Protein AF-X7Z2D9-F1 (afdb_monomer)

pLDDT: mean 75.71, std 24.11, range [23.91, 98.44]

Nearest PDB structures (foldseek):
  2cw9-assembly1_A  TM=5.000E-01  e=1.587E+00  Homo sapiens
  7dru-assembly1_A  TM=3.628E-01  e=1.433E+00  Canis lupus familiaris
  3efm-assembly1_A  TM=2.274E-01  e=2.511E+00  Bordetella pertussis
  8p97-assembly1_A  TM=2.313E-01  e=3.775E+00  Bacteroides thetaiotaomicron VPI-5482

Solvent-accessible surface area (backbone atoms only — not comparable to full-atom values): 11478 Å² total; per-residue (Å²): 138,87,83,85,82,80,85,82,82,84,76,81,82,74,81,82,79,74,62,77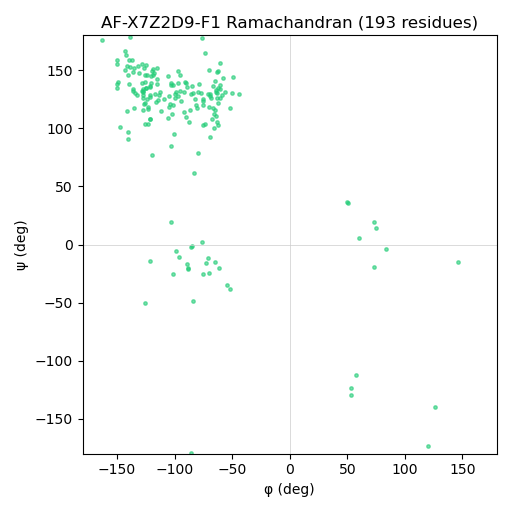,80,80,44,59,52,66,34,43,37,39,37,44,38,66,91,78,43,34,25,41,35,36,42,35,41,32,50,81,90,47,72,50,74,50,78,39,67,34,72,60,66,94,54,86,81,62,49,62,24,81,60,32,37,52,46,78,76,38,88,86,41,29,36,34,42,38,31,52,80,49,97,52,36,27,36,44,34,36,42,38,46,76,48,74,66,48,69,52,75,76,45,73,40,68,59,86,96,41,78,54,28,46,32,43,38,33,38,32,47,26,26,32,31,45,41,37,38,46,74,88,44,77,43,82,41,48,50,93,78,33,59,34,34,39,34,40,38,34,40,41,64,76,83,83,69,80,77,75,76,90,85,74,88,76,81,90,70,88,34,56,43,30,41,43,34,50,60,79,81,82,73,78,82,76,132

Sequence (195 aa):
MARLLRPQLLRPLLPQRARPHRRYLPDHRHRLLPNLGVKDAFVLIRRGDTQTAVHLSDAIDQDRLNQHVGGYRIEVIEPLRRLRVILEETEGIAVDLTWQGLFDVVQEQPHVLRSGNRITLDAQRFAQLGSWSGRIGIDGEEIAVDPATWIGSRDRSWGIRPIGEPEPAAGRPTRRSRACGGCICRWPSTTSASC

Foldseek 3Di:
DDDDDDDDDDDDDDDPPDDPVLQKWKKKKWWDFVVVQKIKIWIWIGGPPDIDIDIFMDGDDPDPVFRDTVQWGKACPDPQAKIWTWHDQDPQKTDTKMKGFPDGKAKDDWDWDDDVPDTAWTKTKIKTKTFMFDWMGGNNDIDGGDRVSGIKMKMKMFFHHDPPDDDPPPDDDDDDDGTGIMMIMGHDDPPPPDD

Mean predicted aligned error: 12.85 Å

Secondary structure (DSSP, 8-state):
---PPPPPP----------GGGSEEEEEEEEEETTTTEEEEEEEEEETTEEEEEEEEEE--S-TT--EETTEEEEEEETTTEEEEEEEEETTEEEEEEEEESS--EEPPPEEEEETTEEEEEEEEEEEEEEEEEEEEETTEEEEE-TTT-EEEEEEEEEE---SSPPPSS--PPPP-PPP-EEEEE---------

Radius of gyration: 23.41 Å; Cα contacts (8 Å, |Δi|>4): 379; chains: 1; bounding box: 97×36×51 Å

Organism: NCBI:txid1299334

Structure (mmCIF, N/CA/C/O backbone):
data_AF-X7Z2D9-F1
#
_entry.id   AF-X7Z2D9-F1
#
loop_
_atom_site.group_PDB
_atom_site.id
_atom_site.type_symbol
_atom_site.label_atom_id
_atom_site.label_alt_id
_atom_site.label_comp_id
_atom_site.label_asym_id
_atom_site.label_entity_id
_atom_site.label_seq_id
_atom_site.pdbx_PDB_ins_code
_atom_site.Cartn_x
_atom_site.Cartn_y
_atom_site.Cartn_z
_atom_site.occupancy
_atom_site.B_iso_or_equiv
_atom_site.auth_seq_id
_atom_site.auth_comp_id
_atom_site.auth_asym_id
_atom_site.auth_atom_id
_atom_site.pdbx_PDB_model_num
ATOM 1 N N . MET A 1 1 ? -75.148 3.891 -9.152 1.00 38.66 1 MET A N 1
ATOM 2 C CA . MET A 1 1 ? -74.213 2.863 -8.638 1.00 38.66 1 MET A CA 1
ATOM 3 C C . MET A 1 1 ? -72.871 3.524 -8.351 1.00 38.66 1 MET A C 1
ATOM 5 O O . MET A 1 1 ? -72.160 3.848 -9.290 1.00 38.66 1 MET A O 1
ATOM 9 N N . ALA A 1 2 ? -72.558 3.787 -7.080 1.00 28.39 2 ALA A N 1
ATOM 10 C CA . ALA A 1 2 ? -71.280 4.362 -6.653 1.00 28.39 2 ALA A CA 1
ATOM 11 C C . ALA A 1 2 ? -70.337 3.234 -6.204 1.00 28.39 2 ALA A C 1
ATOM 13 O O . ALA A 1 2 ? -70.727 2.391 -5.397 1.00 28.39 2 ALA A O 1
ATOM 14 N N . ARG A 1 3 ? -69.117 3.191 -6.749 1.00 32.47 3 ARG A N 1
ATOM 15 C CA . ARG A 1 3 ? -68.097 2.181 -6.432 1.00 32.47 3 ARG A CA 1
ATOM 16 C C . ARG A 1 3 ? -67.030 2.835 -5.549 1.00 32.47 3 ARG A C 1
ATOM 18 O O . ARG A 1 3 ? -66.285 3.687 -6.017 1.00 32.47 3 ARG A O 1
ATOM 25 N N . LEU A 1 4 ? -66.999 2.464 -4.269 1.00 33.34 4 LEU A N 1
ATOM 26 C CA . LEU A 1 4 ? -65.989 2.892 -3.296 1.00 33.34 4 LEU A CA 1
ATOM 27 C C . LEU A 1 4 ? -64.614 2.287 -3.635 1.00 33.34 4 LEU A C 1
ATOM 29 O O . LEU A 1 4 ? -64.478 1.069 -3.757 1.00 33.34 4 LEU A O 1
ATOM 33 N N . LEU A 1 5 ? -63.595 3.141 -3.754 1.00 36.34 5 LEU A N 1
ATOM 34 C CA . LEU A 1 5 ? -62.178 2.767 -3.805 1.00 36.34 5 LEU A CA 1
ATOM 35 C C . LEU A 1 5 ? -61.672 2.483 -2.379 1.00 36.34 5 LEU A C 1
ATOM 37 O O . LEU A 1 5 ? -61.889 3.284 -1.473 1.00 36.34 5 LEU A O 1
ATOM 41 N N . ARG A 1 6 ? -60.991 1.347 -2.175 1.00 34.75 6 ARG A N 1
ATOM 42 C CA . ARG A 1 6 ? -60.289 1.032 -0.916 1.00 34.75 6 ARG A CA 1
ATOM 43 C C . ARG A 1 6 ? -58.941 1.770 -0.861 1.00 34.75 6 ARG A C 1
ATOM 45 O O . ARG A 1 6 ? -58.228 1.746 -1.864 1.00 34.75 6 ARG A O 1
ATOM 52 N N . PRO A 1 7 ? -58.536 2.341 0.287 1.00 37.66 7 PRO A N 1
ATOM 53 C CA . PRO A 1 7 ? -57.201 2.907 0.450 1.00 37.66 7 PRO A CA 1
ATOM 54 C C . PRO A 1 7 ? -56.162 1.793 0.664 1.00 37.66 7 PRO A C 1
ATOM 56 O O . PRO A 1 7 ? -56.352 0.897 1.488 1.00 37.66 7 PRO A O 1
ATOM 59 N N . GLN A 1 8 ? -55.062 1.838 -0.094 1.00 42.34 8 GLN A N 1
ATOM 60 C CA . GLN A 1 8 ? -53.892 0.990 0.137 1.00 42.34 8 GLN A CA 1
ATOM 61 C C . GLN A 1 8 ? -53.108 1.524 1.343 1.00 42.34 8 GLN A C 1
ATOM 63 O O . GLN A 1 8 ? -52.724 2.690 1.381 1.00 42.34 8 GLN A O 1
ATOM 68 N N . LEU A 1 9 ? -52.879 0.661 2.332 1.00 39.56 9 LEU A N 1
ATOM 69 C CA . LEU A 1 9 ? -52.002 0.925 3.469 1.00 39.56 9 LEU A CA 1
ATOM 70 C C . LEU A 1 9 ? -50.554 1.070 2.979 1.00 39.56 9 LEU A C 1
ATOM 72 O O . LEU A 1 9 ? -49.963 0.111 2.482 1.00 39.56 9 LEU A O 1
ATOM 76 N N . LEU A 1 10 ? -49.978 2.261 3.152 1.00 39.16 10 LEU A N 1
ATOM 77 C CA . LEU A 1 10 ? -48.546 2.494 2.987 1.00 39.16 10 LEU A CA 1
ATOM 78 C C . LEU A 1 10 ? -47.798 1.712 4.082 1.00 39.16 10 LEU A C 1
ATOM 80 O O . LEU A 1 10 ? -47.909 2.024 5.268 1.00 39.16 10 LEU A O 1
ATOM 84 N N . ARG A 1 11 ? -47.033 0.685 3.699 1.00 35.25 11 ARG A N 1
ATOM 85 C CA . ARG A 1 11 ? -46.029 0.076 4.584 1.00 35.25 11 ARG A CA 1
ATOM 86 C C . ARG A 1 11 ? -44.892 1.086 4.788 1.00 35.25 11 ARG A C 1
ATOM 88 O O . ARG A 1 11 ? -44.341 1.545 3.787 1.00 35.25 11 ARG A O 1
ATOM 95 N N . PRO A 1 12 ? -44.492 1.414 6.027 1.00 36.66 12 PRO A N 1
ATOM 96 C CA . PRO A 1 12 ? -43.324 2.251 6.237 1.00 36.66 12 PRO A CA 1
ATOM 97 C C . PRO A 1 12 ? -42.061 1.478 5.837 1.00 36.66 12 PRO A C 1
ATOM 99 O O . PRO A 1 12 ? -41.854 0.335 6.251 1.00 36.66 12 PRO A O 1
ATOM 102 N N . LEU A 1 13 ? -41.227 2.108 5.007 1.00 42.84 13 LEU A N 1
ATOM 103 C CA . LEU A 1 13 ? -39.884 1.637 4.685 1.00 42.84 13 LEU A CA 1
ATOM 104 C C . LEU A 1 13 ? -39.047 1.676 5.970 1.00 42.84 13 LEU A C 1
ATOM 106 O O . LEU A 1 13 ? -38.733 2.747 6.483 1.00 42.84 13 LEU A O 1
ATOM 110 N N . LEU A 1 14 ? -38.700 0.507 6.506 1.00 38.53 14 LEU A N 1
ATOM 111 C CA . LEU A 1 14 ? -37.690 0.406 7.557 1.00 38.53 14 LEU A CA 1
ATOM 112 C C . LEU A 1 14 ? -36.351 0.944 7.015 1.00 38.53 14 LEU A C 1
ATOM 114 O O . LEU A 1 14 ? -35.960 0.563 5.907 1.00 38.53 14 LEU A O 1
ATOM 118 N N . PRO A 1 15 ? -35.621 1.788 7.767 1.00 40.41 15 PRO A N 1
ATOM 119 C CA . PRO A 1 15 ? -34.306 2.248 7.346 1.00 40.41 15 PRO A CA 1
ATOM 120 C C . PRO A 1 15 ? -33.357 1.050 7.262 1.00 40.41 15 PRO A C 1
ATOM 122 O O . PRO A 1 15 ? -33.199 0.289 8.221 1.00 40.41 15 PRO A O 1
ATOM 125 N N . GLN A 1 16 ? -32.721 0.874 6.104 1.00 48.16 16 GLN A N 1
ATOM 126 C CA . GLN A 1 16 ? -31.672 -0.121 5.918 1.00 48.16 16 GLN A CA 1
ATOM 127 C C . GLN A 1 16 ? -30.508 0.225 6.856 1.00 48.16 16 GLN A C 1
ATOM 129 O O . GLN A 1 16 ? -29.741 1.149 6.594 1.00 48.16 16 GLN A O 1
ATOM 134 N N . ARG A 1 17 ? -30.364 -0.497 7.973 1.00 38.41 17 ARG A N 1
ATOM 135 C CA . ARG A 1 17 ? -29.147 -0.424 8.791 1.00 38.41 17 ARG A CA 1
ATOM 136 C C . ARG A 1 17 ? -27.978 -0.922 7.939 1.00 38.41 17 ARG A C 1
ATOM 138 O O . ARG A 1 17 ? -27.851 -2.121 7.695 1.00 38.41 17 ARG A O 1
ATOM 145 N N . ALA A 1 18 ? -27.135 -0.004 7.471 1.00 43.03 18 ALA A N 1
ATOM 146 C CA . ALA A 1 18 ? -25.872 -0.348 6.835 1.00 43.03 18 ALA A CA 1
ATOM 147 C C . ALA A 1 18 ? -25.016 -1.149 7.831 1.00 43.03 18 ALA A C 1
ATOM 149 O O . ALA A 1 18 ? -24.849 -0.743 8.981 1.00 43.03 18 ALA A O 1
ATOM 150 N N . ARG A 1 19 ? -24.499 -2.309 7.406 1.00 47.91 19 ARG A N 1
ATOM 151 C CA . ARG A 1 19 ? -23.591 -3.114 8.237 1.00 47.91 19 ARG A CA 1
ATOM 152 C C . ARG A 1 19 ? -22.334 -2.284 8.558 1.00 47.91 19 ARG A C 1
ATOM 154 O O . ARG A 1 19 ? -21.806 -1.658 7.636 1.00 47.91 19 ARG A O 1
ATOM 161 N N . PRO A 1 20 ? -21.822 -2.302 9.802 1.00 46.94 20 PRO A N 1
ATOM 162 C CA . PRO A 1 20 ? -20.754 -1.402 10.256 1.00 46.94 20 PRO A CA 1
ATOM 163 C C . PRO A 1 20 ? -19.489 -1.445 9.379 1.00 46.94 20 PRO A C 1
ATOM 165 O O . PRO A 1 20 ? -18.895 -0.407 9.103 1.00 46.94 20 PRO A O 1
ATOM 168 N N . HIS A 1 21 ? -19.138 -2.611 8.828 1.00 48.62 21 HIS A N 1
ATOM 169 C CA . HIS A 1 21 ? -17.940 -2.794 7.994 1.00 48.62 21 HIS A CA 1
ATOM 170 C C . HIS A 1 21 ? -18.005 -2.142 6.601 1.00 48.62 21 HIS A C 1
ATOM 172 O O . HIS A 1 21 ? -16.987 -2.049 5.930 1.00 48.62 21 HIS A O 1
ATOM 178 N N . ARG A 1 22 ? -19.173 -1.666 6.141 1.00 53.06 22 ARG A N 1
ATOM 179 C CA . ARG A 1 22 ? -19.286 -0.933 4.861 1.00 53.06 22 ARG A CA 1
ATOM 180 C C . ARG A 1 22 ? -18.991 0.564 4.978 1.00 53.06 22 ARG A C 1
ATOM 182 O O . ARG A 1 22 ? -19.077 1.276 3.982 1.00 53.06 22 ARG A O 1
ATOM 189 N N . ARG A 1 23 ? -18.689 1.054 6.182 1.00 55.72 23 ARG A N 1
ATOM 190 C CA . ARG A 1 23 ? -18.575 2.490 6.465 1.00 55.72 23 ARG A CA 1
ATOM 191 C C . ARG A 1 23 ? -17.172 3.055 6.226 1.00 55.72 23 ARG A C 1
ATOM 193 O O . ARG A 1 23 ? -17.064 4.262 6.018 1.00 55.72 23 ARG A O 1
ATOM 200 N N . TYR A 1 24 ? -16.149 2.197 6.199 1.00 56.94 24 TYR A N 1
ATOM 201 C CA . TYR A 1 24 ? -14.744 2.590 6.119 1.00 56.94 24 TYR A CA 1
ATOM 202 C C . TYR A 1 24 ? -14.031 1.864 4.974 1.00 56.94 24 TYR A C 1
ATOM 204 O O . TYR A 1 24 ? -14.077 0.641 4.895 1.00 56.94 24 TYR A O 1
ATOM 212 N N . LEU A 1 25 ? -13.382 2.617 4.082 1.00 60.53 25 LEU A N 1
ATOM 213 C CA . LEU A 1 25 ? -12.571 2.068 2.988 1.00 60.53 25 LEU A CA 1
ATOM 214 C C . LEU A 1 25 ? -11.148 2.630 3.081 1.00 60.53 25 LEU A C 1
ATOM 216 O O . LEU A 1 25 ? -10.955 3.800 2.733 1.00 60.53 25 LEU A O 1
ATOM 220 N N . PRO A 1 26 ? -10.175 1.838 3.561 1.00 63.41 26 PRO A N 1
ATOM 221 C CA . PRO A 1 26 ? -8.778 2.226 3.575 1.00 63.41 26 PRO A CA 1
ATOM 222 C C . PRO A 1 26 ? -8.108 1.918 2.227 1.00 63.41 26 PRO A C 1
ATOM 224 O O . PRO A 1 26 ? -8.270 0.833 1.663 1.00 63.41 26 PRO A O 1
ATOM 227 N N . ASP A 1 27 ? -7.317 2.864 1.734 1.00 62.03 27 ASP A N 1
ATOM 228 C CA . ASP A 1 27 ? -6.353 2.705 0.640 1.00 62.03 27 ASP A CA 1
ATOM 229 C C . ASP A 1 27 ? -4.996 3.183 1.163 1.00 62.03 27 ASP A C 1
ATOM 231 O O . ASP A 1 27 ? -4.919 4.167 1.899 1.00 62.03 27 ASP A O 1
ATOM 235 N N . HIS A 1 28 ? -3.918 2.484 0.819 1.00 80.44 28 HIS A N 1
ATOM 236 C CA . HIS A 1 28 ? -2.577 2.963 1.141 1.00 80.44 28 HIS A CA 1
ATOM 237 C C . HIS A 1 28 ? -1.646 2.814 -0.051 1.00 80.44 28 HIS A C 1
ATOM 239 O O . HIS A 1 28 ? -1.786 1.920 -0.897 1.00 80.44 28 HIS A O 1
ATOM 245 N N . ARG A 1 29 ? -0.655 3.700 -0.093 1.00 64.75 29 ARG A N 1
ATOM 246 C CA . ARG A 1 29 ? 0.376 3.721 -1.117 1.00 64.75 29 ARG A CA 1
ATOM 247 C C . ARG A 1 29 ? 1.725 4.037 -0.496 1.00 64.75 29 ARG A C 1
ATOM 249 O O . ARG A 1 29 ? 1.842 4.960 0.293 1.00 64.75 29 ARG A O 1
ATOM 256 N N . HIS A 1 30 ? 2.752 3.326 -0.937 1.00 61.03 30 HIS A N 1
ATOM 257 C CA . HIS A 1 30 ? 4.145 3.645 -0.637 1.00 61.03 30 HIS A CA 1
ATOM 258 C C . HIS A 1 30 ? 4.924 3.690 -1.945 1.00 61.03 30 HIS A C 1
ATOM 260 O O . HIS A 1 30 ? 4.783 2.783 -2.768 1.00 61.03 30 HIS A O 1
ATOM 266 N N . ARG A 1 31 ? 5.721 4.734 -2.171 1.00 65.06 31 ARG A N 1
ATOM 267 C CA . ARG A 1 31 ? 6.548 4.903 -3.369 1.00 65.06 31 ARG A CA 1
ATOM 268 C C . ARG A 1 31 ? 7.986 5.174 -2.973 1.00 65.06 31 ARG A C 1
ATOM 270 O O . ARG A 1 31 ? 8.265 6.075 -2.198 1.00 65.06 31 ARG A O 1
ATOM 277 N N . LEU A 1 32 ? 8.892 4.449 -3.607 1.00 61.00 32 LEU A N 1
ATOM 278 C CA . LEU A 1 32 ? 10.309 4.767 -3.619 1.00 61.00 32 LEU A CA 1
ATOM 279 C C . LEU A 1 32 ? 10.616 5.474 -4.947 1.00 61.00 32 LEU A C 1
ATOM 281 O O . LEU A 1 32 ? 10.307 4.930 -6.007 1.00 61.00 32 LEU A O 1
ATOM 285 N N . LEU A 1 33 ? 11.220 6.666 -4.923 1.00 70.00 33 LEU A N 1
ATOM 286 C CA . LEU A 1 33 ? 11.599 7.436 -6.119 1.00 70.00 33 LEU A CA 1
ATOM 287 C C . LEU A 1 33 ? 13.121 7.674 -6.151 1.00 70.00 33 LEU A C 1
ATOM 289 O O . LEU A 1 33 ? 13.596 8.777 -5.883 1.00 70.00 33 LEU A O 1
ATOM 293 N N . PRO A 1 34 ? 13.922 6.653 -6.529 1.00 68.19 34 PRO A N 1
ATOM 294 C CA . PRO A 1 34 ? 15.390 6.689 -6.504 1.00 68.19 34 PRO A CA 1
ATOM 295 C C . PRO A 1 34 ? 16.042 7.877 -7.193 1.00 68.19 34 PRO A C 1
ATOM 297 O O . PRO A 1 34 ? 17.067 8.359 -6.729 1.00 68.19 34 PRO A O 1
ATOM 300 N N . ASN A 1 35 ? 15.469 8.303 -8.317 1.00 70.12 35 ASN A N 1
ATOM 301 C CA . ASN A 1 35 ? 16.031 9.368 -9.141 1.00 70.12 35 ASN A CA 1
ATOM 302 C C . ASN A 1 35 ? 15.812 10.750 -8.530 1.00 70.12 35 ASN A C 1
ATOM 304 O O . ASN A 1 35 ? 16.578 11.658 -8.823 1.00 70.12 35 ASN A O 1
ATOM 308 N N . LEU A 1 36 ? 14.776 10.883 -7.701 1.00 75.56 36 LEU A N 1
ATOM 309 C CA . LEU A 1 36 ? 14.447 12.111 -6.988 1.00 75.56 36 LEU A CA 1
ATOM 310 C C . LEU A 1 36 ? 15.010 12.110 -5.562 1.00 75.56 36 LEU A C 1
ATOM 312 O O . LEU A 1 36 ? 14.998 13.143 -4.911 1.00 75.56 36 LEU A O 1
ATOM 316 N N . GLY A 1 37 ? 15.512 10.968 -5.076 1.00 81.38 37 GLY A N 1
ATOM 317 C CA . GLY A 1 37 ? 16.054 10.850 -3.723 1.00 81.38 37 GLY A CA 1
ATOM 318 C C . GLY A 1 37 ? 14.987 10.844 -2.626 1.00 81.38 37 GLY A C 1
ATOM 319 O O . GLY A 1 37 ? 15.328 11.100 -1.479 1.00 81.38 37 GLY A O 1
ATOM 320 N N . VAL A 1 38 ? 13.725 10.547 -2.961 1.00 86.62 38 VAL A N 1
ATOM 321 C CA . VAL A 1 38 ? 12.571 10.670 -2.048 1.00 86.62 38 VAL A CA 1
ATOM 322 C C . VAL A 1 38 ? 11.803 9.348 -1.912 1.00 86.62 38 VAL A C 1
ATOM 324 O O . VAL A 1 38 ? 11.701 8.565 -2.867 1.00 86.62 38 VAL A O 1
ATOM 327 N N . LYS A 1 39 ? 11.266 9.091 -0.718 1.00 89.81 39 LYS A N 1
ATOM 328 C CA . LYS A 1 39 ? 10.256 8.075 -0.406 1.00 89.81 39 LYS A CA 1
ATOM 329 C C . LYS A 1 39 ? 8.968 8.793 -0.012 1.00 89.81 39 LYS A C 1
ATOM 331 O O . LYS A 1 39 ? 8.997 9.650 0.857 1.00 89.81 39 LYS A O 1
ATOM 336 N N . ASP A 1 40 ? 7.844 8.394 -0.592 1.00 91.38 40 ASP A N 1
ATOM 337 C CA . ASP A 1 40 ? 6.531 8.929 -0.231 1.00 91.38 40 ASP A CA 1
ATOM 338 C C . ASP A 1 40 ? 5.630 7.819 0.297 1.00 91.38 40 ASP A C 1
ATOM 340 O O . ASP A 1 40 ? 5.648 6.683 -0.194 1.00 91.38 40 ASP A O 1
ATOM 344 N N . ALA A 1 41 ? 4.783 8.157 1.255 1.00 92.75 41 ALA A N 1
ATOM 345 C CA . ALA A 1 41 ? 3.714 7.304 1.735 1.00 92.75 41 ALA A CA 1
ATOM 346 C C . ALA A 1 41 ? 2.397 8.072 1.806 1.00 92.75 41 ALA A C 1
ATOM 348 O O . ALA A 1 41 ? 2.352 9.296 1.914 1.00 92.75 41 ALA A O 1
ATOM 349 N N . PHE A 1 42 ? 1.307 7.328 1.698 1.00 91.12 42 PHE A N 1
ATOM 350 C CA . PHE A 1 42 ? -0.033 7.871 1.730 1.00 91.12 42 PHE A CA 1
ATOM 351 C C . PHE A 1 42 ? -1.007 6.855 2.314 1.00 91.12 42 PHE A C 1
ATOM 353 O O . PHE A 1 42 ? -0.963 5.676 1.950 1.00 91.12 42 PHE A O 1
ATOM 360 N N . VAL A 1 43 ? -1.908 7.330 3.166 1.00 93.12 43 VAL A N 1
ATOM 361 C CA . VAL A 1 43 ? -3.053 6.578 3.686 1.00 93.12 43 VAL A CA 1
ATOM 362 C C . VAL A 1 43 ? -4.312 7.401 3.443 1.00 93.12 43 VAL A C 1
ATOM 364 O O . VAL A 1 43 ? -4.378 8.569 3.811 1.00 93.12 43 VAL A O 1
ATOM 367 N N . LEU A 1 44 ? -5.318 6.785 2.834 1.00 92.44 44 LEU A N 1
ATOM 368 C CA . LEU A 1 44 ? -6.641 7.359 2.627 1.00 92.44 44 LEU A CA 1
ATOM 369 C C . LEU A 1 44 ? -7.658 6.528 3.378 1.00 92.44 44 LEU A C 1
ATOM 371 O O . LEU A 1 44 ? -7.734 5.318 3.176 1.00 92.44 44 LEU A O 1
ATOM 375 N N . ILE A 1 45 ? -8.500 7.180 4.164 1.00 90.94 45 ILE A N 1
ATOM 376 C CA . ILE A 1 45 ? -9.661 6.542 4.768 1.00 90.94 45 ILE A CA 1
ATOM 377 C C . ILE A 1 45 ? -10.905 7.321 4.372 1.00 90.94 45 ILE A C 1
ATOM 379 O O . ILE A 1 45 ? -11.010 8.524 4.600 1.00 90.94 45 ILE A O 1
ATOM 383 N N . ARG A 1 46 ? -11.877 6.619 3.788 1.00 88.75 46 ARG A N 1
ATOM 384 C CA . ARG A 1 46 ? -13.213 7.165 3.532 1.00 88.75 46 ARG A CA 1
ATOM 385 C C . ARG A 1 46 ? -14.168 6.789 4.660 1.00 88.75 46 ARG A C 1
ATOM 387 O O . ARG A 1 46 ? -14.259 5.610 4.973 1.00 88.75 46 ARG A O 1
ATOM 394 N N . ARG A 1 47 ? -14.929 7.753 5.185 1.00 85.75 47 ARG A N 1
ATOM 395 C CA . ARG A 1 47 ? -16.008 7.597 6.175 1.00 85.75 47 ARG A CA 1
ATOM 396 C C . ARG A 1 47 ? -17.293 8.221 5.644 1.00 85.75 47 ARG A C 1
ATOM 398 O O . ARG A 1 47 ? -17.422 9.442 5.635 1.00 85.75 47 ARG A O 1
ATOM 405 N N . GLY A 1 48 ? -18.243 7.407 5.185 1.00 85.19 48 GLY A N 1
ATOM 406 C CA . GLY A 1 48 ? -19.427 7.940 4.495 1.00 85.19 48 GLY A CA 1
ATOM 407 C C . GLY A 1 48 ? -19.016 8.777 3.277 1.00 85.19 48 GLY A C 1
ATOM 408 O O . GLY A 1 48 ? -18.449 8.231 2.330 1.00 85.19 48 GLY A O 1
ATOM 409 N N . ASP A 1 49 ? -19.242 10.089 3.323 1.00 88.06 49 ASP A N 1
ATOM 410 C CA . ASP A 1 49 ? -18.881 11.025 2.245 1.00 88.06 49 ASP A CA 1
ATOM 411 C C . ASP A 1 49 ? -17.568 11.785 2.488 1.00 88.06 49 ASP A C 1
ATOM 413 O O . ASP A 1 49 ? -17.068 12.457 1.589 1.00 88.06 49 ASP A O 1
ATOM 417 N N . THR A 1 50 ? -16.959 11.628 3.664 1.00 87.81 50 THR A N 1
ATOM 418 C CA . THR A 1 50 ? -15.686 12.271 4.008 1.00 87.81 50 THR A CA 1
ATOM 419 C C . THR A 1 50 ? -14.512 11.371 3.642 1.00 87.81 50 THR A C 1
ATOM 421 O O . THR A 1 50 ? -14.553 10.162 3.870 1.00 87.81 50 THR A O 1
ATOM 424 N N . GLN A 1 51 ? -13.440 11.954 3.109 1.00 91.12 51 GLN A N 1
ATOM 425 C CA . GLN A 1 51 ? -12.162 11.283 2.879 1.00 91.12 51 GLN A CA 1
ATOM 426 C C . GLN A 1 51 ? -11.053 12.018 3.629 1.00 91.12 51 GLN A C 1
ATOM 428 O O . GLN A 1 51 ? -10.896 13.223 3.456 1.00 91.12 51 GLN A O 1
ATOM 433 N N . THR A 1 52 ? -10.287 11.288 4.435 1.00 89.62 52 THR A N 1
ATOM 434 C CA . THR A 1 52 ? -9.107 11.798 5.142 1.00 89.62 52 THR A CA 1
ATOM 435 C C . THR A 1 52 ? -7.864 11.188 4.515 1.00 89.62 52 THR A C 1
ATOM 437 O O . THR A 1 52 ? -7.772 9.967 4.384 1.00 89.62 52 THR A O 1
ATOM 440 N N . ALA A 1 53 ? -6.940 12.048 4.102 1.00 92.06 53 ALA A N 1
ATOM 441 C CA . ALA A 1 53 ? -5.760 11.727 3.317 1.00 92.06 53 ALA A CA 1
ATOM 442 C C . ALA A 1 53 ? -4.506 12.156 4.087 1.00 92.06 53 ALA A C 1
ATOM 444 O O . ALA A 1 53 ? -4.224 13.345 4.176 1.00 92.06 53 ALA A O 1
ATOM 445 N N . VAL A 1 54 ? -3.748 11.193 4.604 1.00 92.31 54 VAL A N 1
ATOM 446 C CA . VAL A 1 54 ? -2.462 11.436 5.266 1.00 92.31 54 VAL A CA 1
ATOM 447 C C . VAL A 1 54 ? -1.354 11.253 4.240 1.00 92.31 54 VAL A C 1
ATOM 449 O O . VAL A 1 54 ? -1.241 10.185 3.636 1.00 92.31 54 VAL A O 1
ATOM 452 N N . HIS A 1 55 ? -0.532 12.281 4.047 1.00 93.12 55 HIS A N 1
ATOM 453 C CA . HIS A 1 55 ? 0.617 12.266 3.144 1.00 93.12 55 HIS A CA 1
ATOM 454 C C . HIS A 1 55 ? 1.910 12.386 3.947 1.00 93.12 55 HIS A C 1
ATOM 456 O O . HIS A 1 55 ? 2.059 13.305 4.744 1.00 93.12 55 HIS A O 1
ATOM 462 N N . LEU A 1 56 ? 2.859 11.484 3.706 1.00 92.69 56 LEU A N 1
ATOM 463 C CA . LEU A 1 56 ? 4.182 11.514 4.320 1.00 92.69 56 LEU A CA 1
ATOM 464 C C . LEU A 1 56 ? 5.248 11.470 3.227 1.00 92.69 56 LEU A C 1
ATOM 466 O O . LEU A 1 56 ? 5.068 10.811 2.201 1.00 92.69 56 LEU A O 1
ATOM 470 N N . SER A 1 57 ? 6.364 12.149 3.459 1.00 92.38 57 SER A N 1
ATOM 471 C CA . SER A 1 57 ? 7.520 12.146 2.567 1.00 92.38 57 SER A CA 1
ATOM 472 C C . SER A 1 57 ? 8.799 12.119 3.396 1.00 92.38 57 SER A C 1
ATOM 474 O O . SER A 1 57 ? 8.832 12.664 4.499 1.00 92.38 57 SER A O 1
ATOM 476 N N . ASP A 1 58 ? 9.826 11.452 2.887 1.00 90.81 58 ASP A N 1
ATOM 477 C CA . ASP A 1 58 ? 11.124 11.304 3.538 1.00 90.81 58 ASP A CA 1
ATOM 478 C C . ASP A 1 58 ? 12.238 11.173 2.489 1.00 90.81 58 ASP A C 1
ATOM 480 O O . ASP A 1 58 ? 12.001 10.805 1.333 1.00 90.81 58 ASP A O 1
ATOM 484 N N . ALA A 1 59 ? 13.474 11.462 2.879 1.00 89.00 59 ALA A N 1
ATOM 485 C CA . ALA A 1 59 ? 14.631 11.239 2.028 1.00 89.00 59 ALA A CA 1
ATOM 486 C C . ALA A 1 59 ? 14.912 9.736 1.865 1.00 89.00 59 ALA A C 1
ATOM 488 O O . ALA A 1 59 ? 14.664 8.912 2.746 1.00 89.00 59 ALA A O 1
ATOM 489 N N . ILE A 1 60 ? 15.478 9.353 0.721 1.00 84.56 60 ILE A N 1
ATOM 490 C CA . ILE A 1 60 ? 16.005 8.001 0.546 1.00 84.56 60 ILE A CA 1
ATOM 491 C C . ILE A 1 60 ? 17.263 7.835 1.399 1.00 84.56 60 ILE A C 1
ATOM 493 O O . ILE A 1 60 ? 18.276 8.493 1.172 1.00 84.56 60 ILE A O 1
ATOM 497 N N . ASP A 1 61 ? 17.203 6.901 2.340 1.00 85.50 61 ASP A N 1
ATOM 498 C CA . ASP A 1 61 ? 18.355 6.389 3.078 1.00 85.50 61 ASP A CA 1
ATOM 499 C C . ASP A 1 61 ? 19.207 5.409 2.233 1.00 85.50 61 ASP A C 1
ATOM 501 O O . ASP A 1 61 ? 18.911 5.087 1.076 1.00 85.50 61 ASP A O 1
ATOM 505 N N . GLN A 1 62 ? 20.310 4.926 2.813 1.00 85.25 62 GLN A N 1
ATOM 506 C CA . GLN A 1 62 ? 21.182 3.943 2.157 1.00 85.25 62 GLN A CA 1
ATOM 507 C C . GLN A 1 62 ? 20.560 2.536 2.093 1.00 85.25 62 GLN A C 1
ATOM 509 O O . GLN A 1 62 ? 21.013 1.706 1.302 1.00 85.25 62 GLN A O 1
ATOM 514 N N . ASP A 1 63 ? 19.510 2.268 2.875 1.00 85.81 63 ASP A N 1
ATOM 515 C CA . ASP A 1 63 ? 18.821 0.982 2.903 1.00 85.81 63 ASP A CA 1
ATOM 516 C C . ASP A 1 63 ? 17.528 1.019 2.078 1.00 85.81 63 ASP A C 1
ATOM 518 O O . ASP A 1 63 ? 16.424 1.332 2.525 1.00 85.81 63 ASP A O 1
ATOM 522 N N . ARG A 1 64 ? 17.644 0.578 0.828 1.00 79.31 64 ARG A N 1
ATOM 523 C CA . ARG A 1 64 ? 16.507 0.526 -0.099 1.00 79.31 64 ARG A CA 1
ATOM 524 C C . ARG A 1 64 ? 15.406 -0.450 0.307 1.00 79.31 64 ARG A C 1
ATOM 526 O O . ARG A 1 64 ? 14.320 -0.376 -0.273 1.00 79.31 64 ARG A O 1
ATOM 533 N N . LEU A 1 65 ? 15.677 -1.364 1.236 1.00 83.69 65 LEU A N 1
ATOM 534 C CA . LEU A 1 65 ? 14.697 -2.308 1.765 1.00 83.69 65 LEU A CA 1
ATOM 535 C C . LEU A 1 65 ? 13.955 -1.741 2.977 1.00 83.69 65 LEU A C 1
ATOM 537 O O . LEU A 1 65 ? 12.850 -2.202 3.255 1.00 83.69 65 LEU A O 1
ATOM 541 N N . ASN A 1 66 ? 14.470 -0.683 3.604 1.00 88.19 66 ASN A N 1
ATOM 542 C CA . ASN A 1 66 ? 13.786 0.045 4.663 1.00 88.19 66 ASN A CA 1
ATOM 543 C C . ASN A 1 66 ? 12.578 0.821 4.099 1.00 88.19 66 ASN A C 1
ATOM 545 O O . ASN A 1 66 ? 12.706 1.944 3.602 1.00 88.19 66 ASN A O 1
ATOM 549 N N . GLN A 1 67 ? 11.390 0.208 4.111 1.00 89.94 67 GLN A N 1
ATOM 550 C CA . GLN A 1 67 ? 10.141 0.825 3.640 1.00 89.94 67 GLN A CA 1
ATOM 551 C C . GLN A 1 67 ? 9.517 1.697 4.743 1.00 89.94 67 GLN A C 1
ATOM 553 O O . GLN A 1 67 ? 8.409 1.422 5.199 1.00 89.94 67 GLN A O 1
ATOM 558 N N . HIS A 1 68 ? 10.244 2.725 5.177 1.00 93.19 68 HIS A N 1
ATOM 559 C CA . HIS A 1 68 ? 9.864 3.642 6.253 1.00 93.19 68 HIS A CA 1
ATOM 560 C C . HIS A 1 68 ? 9.793 5.080 5.724 1.00 93.19 68 HIS A C 1
ATOM 562 O O . HIS A 1 68 ? 10.631 5.467 4.907 1.00 93.19 68 HIS A O 1
ATOM 568 N N . VAL A 1 69 ? 8.780 5.841 6.144 1.00 94.50 69 VAL A N 1
ATOM 569 C CA . VAL A 1 69 ? 8.557 7.254 5.786 1.00 94.50 69 VAL A CA 1
ATOM 570 C C . VAL A 1 69 ? 7.900 7.945 6.978 1.00 94.50 69 VAL A C 1
ATOM 572 O O . VAL A 1 69 ? 6.697 7.787 7.188 1.00 94.50 69 VAL A O 1
ATOM 575 N N . GLY A 1 70 ? 8.660 8.694 7.781 1.00 92.44 70 GLY A N 1
ATOM 576 C CA . GLY A 1 70 ? 8.120 9.278 9.019 1.00 92.44 70 GLY A CA 1
ATOM 577 C C . GLY A 1 70 ? 7.463 8.216 9.915 1.00 92.44 70 GLY A C 1
ATOM 578 O O . GLY A 1 70 ? 8.053 7.173 10.142 1.00 92.44 70 GLY A O 1
ATOM 579 N N . GLY A 1 71 ? 6.229 8.433 10.381 1.00 94.00 71 GLY A N 1
ATOM 580 C CA . GLY A 1 71 ? 5.477 7.448 11.182 1.00 94.00 71 GLY A CA 1
ATOM 581 C C . GLY A 1 71 ? 4.877 6.271 10.392 1.00 94.00 71 GLY A C 1
ATOM 582 O O . GLY A 1 71 ? 4.169 5.445 10.967 1.00 94.00 71 GLY A O 1
ATOM 583 N N . TYR A 1 72 ? 5.102 6.189 9.076 1.00 96.56 72 TYR A N 1
ATOM 584 C CA . TYR A 1 72 ? 4.570 5.136 8.211 1.00 96.56 72 TYR A CA 1
ATOM 585 C C . TYR A 1 72 ? 5.623 4.076 7.884 1.00 96.56 72 TYR A C 1
ATOM 587 O O . TYR A 1 72 ? 6.744 4.407 7.491 1.00 96.56 72 TYR A O 1
ATOM 595 N N . ARG A 1 73 ? 5.245 2.792 7.914 1.00 95.44 73 ARG A N 1
ATOM 596 C CA . ARG A 1 73 ? 6.114 1.702 7.449 1.00 95.44 73 ARG A CA 1
ATOM 597 C C . ARG A 1 73 ? 5.389 0.487 6.888 1.00 95.44 73 ARG A C 1
ATOM 599 O O . ARG A 1 73 ? 4.254 0.188 7.255 1.00 95.44 73 ARG A O 1
ATOM 606 N N . ILE A 1 74 ? 6.096 -0.242 6.023 1.00 95.56 74 ILE A N 1
ATOM 607 C CA . ILE A 1 74 ? 5.705 -1.571 5.540 1.00 95.56 74 ILE A CA 1
ATOM 608 C C . ILE A 1 74 ? 6.732 -2.602 6.006 1.00 95.56 74 ILE A C 1
ATOM 610 O O . ILE A 1 74 ? 7.904 -2.535 5.643 1.00 95.56 74 ILE A O 1
ATOM 614 N N . GLU A 1 75 ? 6.271 -3.611 6.732 1.00 95.69 75 GLU A N 1
ATOM 615 C CA . GLU A 1 75 ? 7.070 -4.753 7.170 1.00 95.69 75 GLU A CA 1
ATOM 616 C C . GLU A 1 75 ? 6.716 -5.972 6.304 1.00 95.69 75 GLU A C 1
ATOM 618 O O . GLU A 1 75 ? 5.560 -6.396 6.237 1.00 95.69 75 GLU A O 1
ATOM 623 N N . VAL A 1 76 ? 7.700 -6.550 5.612 1.00 95.12 76 VAL A N 1
ATOM 624 C CA . VAL A 1 76 ? 7.506 -7.791 4.845 1.00 95.12 76 VAL A CA 1
ATOM 625 C C . VAL A 1 76 ? 7.738 -8.976 5.779 1.00 95.12 76 VAL A C 1
ATOM 627 O O . VAL A 1 76 ? 8.877 -9.278 6.114 1.00 95.12 76 VAL A O 1
ATOM 630 N N . ILE A 1 77 ? 6.657 -9.643 6.192 1.00 97.31 77 ILE A N 1
ATOM 631 C CA . ILE A 1 77 ? 6.711 -10.788 7.116 1.00 97.31 77 ILE A CA 1
ATOM 632 C C . ILE A 1 77 ? 7.012 -12.079 6.349 1.00 97.31 77 ILE A C 1
ATOM 634 O O . ILE A 1 77 ? 7.892 -12.845 6.725 1.00 97.31 77 ILE A O 1
ATOM 638 N N . GLU A 1 78 ? 6.288 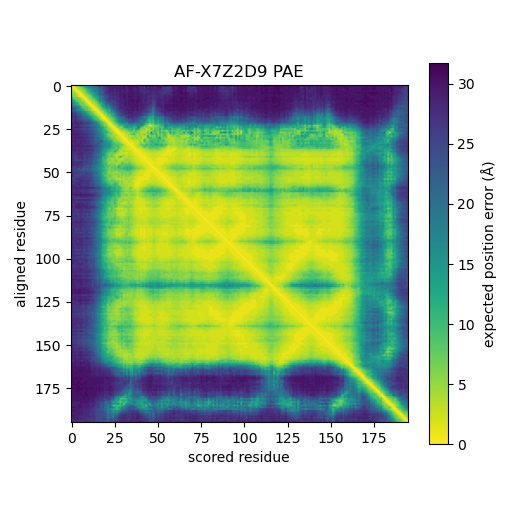-12.313 5.253 1.00 97.12 78 GLU A N 1
ATOM 639 C CA . GLU A 1 78 ? 6.507 -13.435 4.342 1.00 97.12 78 GLU A CA 1
ATOM 640 C C . GLU A 1 78 ? 6.449 -12.906 2.902 1.00 97.12 78 GLU A C 1
ATOM 642 O O . GLU A 1 78 ? 5.401 -12.389 2.483 1.00 97.12 78 GLU A O 1
ATOM 647 N N . PRO A 1 79 ? 7.546 -12.997 2.126 1.00 94.69 79 PRO A N 1
ATOM 648 C CA . PRO A 1 79 ? 7.600 -12.458 0.774 1.00 94.69 79 PRO A CA 1
ATOM 649 C C . PRO A 1 79 ? 6.413 -12.906 -0.077 1.00 94.69 79 PRO A C 1
ATOM 651 O O . PRO A 1 79 ? 6.072 -14.083 -0.133 1.00 94.69 79 PRO A O 1
ATOM 654 N N . LEU A 1 80 ? 5.769 -11.938 -0.736 1.00 94.19 80 LEU A N 1
ATOM 655 C CA . LEU A 1 80 ? 4.604 -12.149 -1.606 1.00 94.19 80 LEU A CA 1
ATOM 656 C C . LEU A 1 80 ? 3.367 -12.772 -0.931 1.00 94.19 80 LEU A C 1
ATOM 658 O O . LEU A 1 80 ? 2.374 -12.989 -1.617 1.00 94.19 80 LEU A O 1
ATOM 662 N N . ARG A 1 81 ? 3.363 -12.978 0.390 1.00 96.31 81 ARG A N 1
ATOM 663 C CA . ARG A 1 81 ? 2.252 -13.618 1.113 1.00 96.31 81 ARG A CA 1
ATOM 664 C C . ARG A 1 81 ? 1.726 -12.789 2.270 1.00 96.31 81 ARG A C 1
ATOM 666 O O . ARG A 1 81 ? 0.525 -12.536 2.314 1.00 96.31 81 ARG A O 1
ATOM 673 N N . ARG A 1 82 ? 2.599 -12.314 3.160 1.00 97.81 82 ARG A N 1
ATOM 674 C CA . ARG A 1 82 ? 2.205 -11.571 4.361 1.00 97.81 82 ARG A CA 1
ATOM 675 C C . ARG A 1 82 ? 3.032 -10.307 4.536 1.00 97.81 82 ARG A C 1
ATOM 677 O O . ARG A 1 82 ? 4.260 -10.348 4.517 1.00 97.81 82 ARG A O 1
ATOM 684 N N . LEU A 1 83 ? 2.354 -9.184 4.733 1.00 96.50 83 LEU A N 1
ATOM 685 C CA . LEU A 1 83 ? 2.990 -7.915 5.084 1.00 96.50 83 LEU A CA 1
ATOM 686 C C . LEU A 1 83 ? 2.168 -7.182 6.129 1.00 96.50 83 LEU A C 1
ATOM 688 O O . LEU A 1 83 ? 0.974 -7.438 6.261 1.00 96.50 83 LEU A O 1
ATOM 692 N N . ARG A 1 84 ? 2.802 -6.265 6.844 1.00 97.56 84 ARG A N 1
ATOM 693 C CA . ARG A 1 84 ? 2.155 -5.393 7.814 1.00 97.56 84 ARG A CA 1
ATOM 694 C C . ARG A 1 84 ? 2.379 -3.942 7.418 1.00 97.56 84 ARG A C 1
ATOM 696 O O . ARG A 1 84 ? 3.467 -3.577 6.989 1.00 97.56 84 ARG A O 1
ATOM 703 N N . VAL A 1 85 ? 1.328 -3.145 7.512 1.00 97.06 85 VAL A N 1
ATOM 704 C CA . VAL A 1 85 ? 1.304 -1.713 7.231 1.00 97.06 85 VAL A CA 1
ATOM 705 C C . VAL A 1 85 ? 1.010 -1.011 8.539 1.00 97.06 85 VAL A C 1
ATOM 707 O O . VAL A 1 85 ? 0.006 -1.314 9.185 1.00 97.06 85 VAL A O 1
ATOM 710 N N . ILE A 1 86 ? 1.885 -0.089 8.913 1.00 97.94 86 ILE A N 1
ATOM 711 C CA . ILE A 1 86 ? 1.765 0.667 10.152 1.00 97.94 86 ILE A CA 1
ATOM 712 C C . ILE A 1 86 ? 1.795 2.152 9.812 1.00 97.94 86 ILE A C 1
ATOM 714 O O . ILE A 1 86 ? 2.626 2.590 9.018 1.00 97.94 86 ILE A O 1
ATOM 718 N N . LEU A 1 87 ? 0.883 2.903 10.415 1.00 97.56 87 LEU A N 1
ATOM 719 C CA . LEU A 1 87 ? 0.905 4.354 10.504 1.00 97.56 87 LEU A CA 1
ATOM 720 C C . LEU A 1 87 ? 0.740 4.704 11.980 1.00 97.56 87 LEU A C 1
ATOM 722 O O . LEU A 1 87 ? -0.291 4.390 12.578 1.00 97.56 87 LEU A O 1
ATOM 726 N N . GLU A 1 88 ? 1.766 5.313 12.559 1.00 97.00 88 GLU A N 1
ATOM 727 C CA . GLU A 1 88 ? 1.684 5.916 13.887 1.00 97.00 88 GLU A CA 1
ATOM 728 C C . GLU A 1 88 ? 0.662 7.054 13.892 1.00 97.00 88 GLU A C 1
ATOM 730 O O . GLU A 1 88 ? 0.456 7.703 12.867 1.00 97.00 88 GLU A O 1
ATOM 735 N N . GLU A 1 89 ? 0.019 7.270 15.043 1.00 95.38 89 GLU A N 1
ATOM 736 C CA . GLU A 1 89 ? -1.061 8.247 15.191 1.00 95.38 89 GLU A CA 1
ATOM 737 C C . GLU A 1 89 ? -0.630 9.624 14.672 1.00 95.38 89 GLU A C 1
ATOM 739 O O . GLU A 1 89 ? 0.293 10.257 15.191 1.00 95.38 89 GLU A O 1
ATOM 744 N N . THR A 1 90 ? -1.317 10.091 13.637 1.00 93.62 90 THR A N 1
ATOM 745 C CA . THR A 1 90 ? -1.089 11.398 13.034 1.00 93.62 90 THR A CA 1
ATOM 746 C C . THR A 1 90 ? -2.394 11.924 12.460 1.00 93.62 90 THR A C 1
ATOM 748 O O . THR A 1 90 ? -3.150 11.179 11.843 1.00 93.62 90 THR A O 1
ATOM 751 N N . GLU A 1 91 ? -2.696 13.198 12.710 1.00 89.00 91 GLU A N 1
ATOM 752 C CA . GLU A 1 91 ? -3.950 13.832 12.272 1.00 89.00 91 GLU A CA 1
ATOM 753 C C . GLU A 1 91 ? -5.219 13.037 12.651 1.00 89.00 91 GLU A C 1
ATOM 755 O O . GLU A 1 91 ? -6.190 12.992 11.898 1.00 89.00 91 GLU A O 1
ATOM 760 N N . GLY A 1 92 ? -5.204 12.388 13.823 1.00 91.44 92 GLY A N 1
ATOM 761 C CA . GLY A 1 92 ? -6.314 11.561 14.300 1.00 91.44 92 GLY A CA 1
ATOM 762 C C . GLY A 1 92 ? -6.436 10.211 13.590 1.00 91.44 92 GLY A C 1
ATOM 763 O O . GLY A 1 92 ? -7.491 9.594 13.672 1.00 91.44 92 GLY A O 1
ATOM 764 N N . ILE A 1 93 ? -5.418 9.771 12.844 1.00 94.38 93 ILE A N 1
ATOM 765 C CA . ILE A 1 93 ? -5.401 8.502 12.116 1.00 94.38 93 ILE A CA 1
ATOM 766 C C . ILE A 1 93 ? -4.227 7.642 12.580 1.00 94.38 93 ILE A C 1
ATOM 768 O O . ILE A 1 93 ? -3.072 8.056 12.497 1.00 94.38 93 ILE A O 1
ATOM 772 N N . ALA A 1 94 ? -4.514 6.393 12.942 1.00 96.69 94 ALA A N 1
ATOM 773 C CA . ALA A 1 94 ? -3.522 5.340 13.138 1.00 96.69 94 ALA A CA 1
ATOM 774 C C . ALA A 1 94 ? -3.928 4.066 12.394 1.00 96.69 94 ALA A C 1
ATOM 776 O O . ALA A 1 94 ? -5.108 3.738 12.258 1.00 96.69 94 ALA A O 1
ATOM 777 N N . VAL A 1 95 ? -2.943 3.310 11.917 1.00 96.62 95 VAL A N 1
ATOM 778 C CA . VAL A 1 95 ? -3.170 2.061 11.182 1.00 96.62 95 VAL A CA 1
ATOM 779 C C . VAL A 1 95 ? -2.197 1.008 11.678 1.00 96.62 95 VAL A C 1
ATOM 781 O O . VAL A 1 95 ? -0.999 1.253 11.759 1.00 96.62 95 VAL A O 1
ATOM 784 N N . ASP A 1 96 ? -2.702 -0.185 11.964 1.00 97.88 96 ASP A N 1
ATOM 785 C CA . ASP A 1 96 ? -1.891 -1.375 12.197 1.00 97.88 96 ASP A CA 1
ATOM 786 C C . ASP A 1 96 ? -2.599 -2.560 11.543 1.00 97.88 96 ASP A C 1
ATOM 788 O O . ASP A 1 96 ? -3.503 -3.172 12.120 1.00 97.88 96 ASP A O 1
ATOM 792 N N . LEU A 1 97 ? -2.247 -2.812 10.282 1.00 97.81 97 LEU A N 1
ATOM 793 C CA . LEU A 1 97 ? -2.947 -3.756 9.421 1.00 97.81 97 LEU A CA 1
ATOM 794 C C . LEU A 1 97 ? -2.003 -4.801 8.857 1.00 97.81 97 LEU A C 1
ATOM 796 O O . LEU A 1 97 ? -0.950 -4.487 8.312 1.00 97.81 97 LEU A O 1
ATOM 800 N N . THR A 1 98 ? -2.427 -6.055 8.902 1.00 98.44 98 THR A N 1
ATOM 801 C CA . THR A 1 98 ? -1.744 -7.178 8.269 1.00 98.44 98 THR A CA 1
ATOM 802 C C . THR A 1 98 ? -2.497 -7.600 7.016 1.00 98.44 98 THR A C 1
ATOM 804 O O . THR A 1 98 ? -3.696 -7.865 7.049 1.00 98.44 98 THR A O 1
ATOM 807 N N . TRP A 1 99 ? -1.778 -7.683 5.904 1.00 98.19 99 TRP A N 1
ATOM 808 C CA . TRP A 1 99 ? -2.234 -8.284 4.659 1.00 98.19 99 TRP A CA 1
ATOM 809 C C . TRP A 1 99 ? -1.897 -9.768 4.635 1.00 98.19 99 TRP A C 1
ATOM 811 O O . TRP A 1 99 ? -0.753 -10.146 4.900 1.00 98.19 99 TRP A O 1
ATOM 821 N N . GLN A 1 100 ? -2.852 -10.583 4.201 1.00 98.25 100 GLN A N 1
ATOM 822 C CA . GLN A 1 100 ? -2.658 -11.986 3.859 1.00 98.25 100 GLN A CA 1
ATOM 823 C C . GLN A 1 100 ? -3.111 -12.213 2.413 1.00 98.25 100 GLN A C 1
ATOM 825 O O . GLN A 1 100 ? -4.281 -12.026 2.083 1.00 98.25 100 GLN A O 1
ATOM 830 N N . GLY A 1 101 ? -2.189 -12.625 1.543 1.00 97.56 101 GLY A N 1
ATOM 831 C CA . GLY A 1 101 ? -2.515 -13.040 0.181 1.00 97.56 101 GLY A CA 1
ATOM 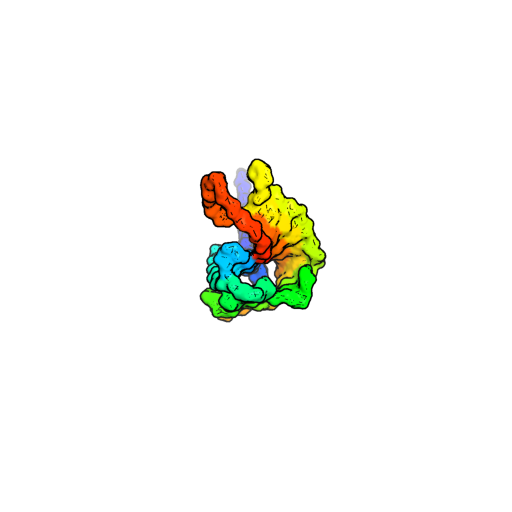832 C C . GLY A 1 101 ? -3.412 -14.276 0.200 1.00 97.56 101 GLY A C 1
ATOM 833 O O . GLY A 1 101 ? -3.107 -15.244 0.898 1.00 97.56 101 GLY A O 1
ATOM 834 N N . LEU A 1 102 ? -4.510 -14.227 -0.557 1.00 96.88 102 LEU A N 1
ATOM 835 C CA . LEU A 1 102 ? -5.439 -15.351 -0.741 1.00 96.88 102 LEU A CA 1
ATOM 836 C C . LEU A 1 102 ? -5.023 -16.253 -1.906 1.00 96.88 102 LEU A C 1
ATOM 838 O O . LEU A 1 102 ? -5.419 -17.411 -1.969 1.00 96.88 102 LEU A O 1
ATOM 842 N N . PHE A 1 103 ? -4.212 -15.712 -2.813 1.00 95.44 103 PHE A N 1
ATOM 843 C CA . PHE A 1 103 ? -3.671 -16.396 -3.979 1.00 95.44 103 PHE A CA 1
ATOM 844 C C . PHE A 1 103 ? -2.239 -15.927 -4.227 1.00 95.44 103 PHE A C 1
ATOM 846 O O . PHE A 1 103 ? -1.805 -14.895 -3.697 1.00 95.44 103 PHE A O 1
ATOM 853 N N . ASP A 1 104 ? -1.527 -16.658 -5.078 1.00 96.50 104 ASP A N 1
ATOM 854 C CA . ASP A 1 104 ? -0.245 -16.203 -5.599 1.00 96.50 104 ASP A CA 1
ATOM 855 C C . ASP A 1 104 ? -0.402 -14.897 -6.386 1.00 96.50 104 ASP A C 1
ATOM 857 O O . ASP A 1 104 ? -1.479 -14.539 -6.875 1.00 96.50 104 ASP A O 1
ATOM 861 N N . VAL A 1 105 ? 0.694 -14.145 -6.476 1.00 96.06 105 VAL A N 1
ATOM 862 C CA . VAL A 1 105 ? 0.705 -12.897 -7.236 1.00 96.06 105 VAL A CA 1
ATOM 863 C C . VAL A 1 105 ? 0.538 -13.187 -8.726 1.00 96.06 105 VAL A C 1
ATOM 865 O O . VAL A 1 105 ? 1.198 -14.060 -9.286 1.00 96.06 105 VAL A O 1
ATOM 868 N N . VAL A 1 106 ? -0.306 -12.403 -9.388 1.00 96.44 106 VAL A N 1
ATOM 869 C CA . VAL A 1 106 ? -0.405 -12.395 -10.845 1.00 96.44 106 VAL A CA 1
ATOM 870 C C . VAL A 1 106 ? 0.575 -11.356 -11.361 1.00 96.44 106 VAL A C 1
ATOM 872 O O . VAL A 1 106 ? 0.391 -10.153 -11.159 1.00 96.44 106 VAL A O 1
ATOM 875 N N . GLN A 1 107 ? 1.641 -11.820 -12.004 1.00 95.19 107 GLN A N 1
ATOM 876 C CA . GLN A 1 107 ? 2.572 -10.944 -12.698 1.00 95.19 107 GLN A CA 1
ATOM 877 C C . GLN A 1 107 ? 1.941 -10.469 -14.011 1.00 95.19 107 GLN A C 1
ATOM 879 O O . GLN A 1 107 ? 1.543 -11.276 -14.848 1.00 95.19 107 GLN A O 1
ATOM 884 N N . GLU A 1 108 ? 1.846 -9.153 -14.188 1.00 92.75 108 GL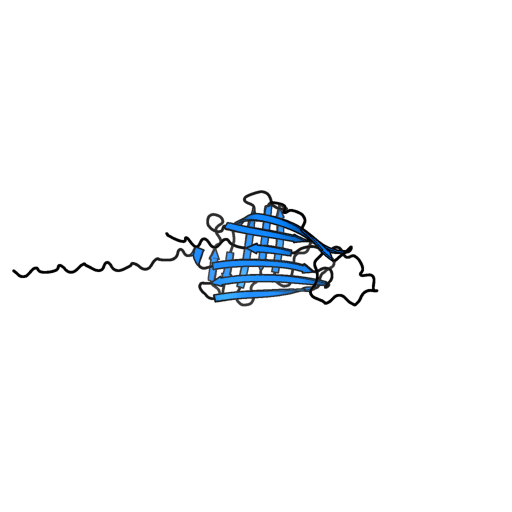U A N 1
ATOM 885 C CA . GLU A 1 108 ? 1.351 -8.562 -15.433 1.00 92.75 108 GLU A CA 1
ATOM 886 C C . GLU A 1 108 ? 2.397 -8.688 -16.549 1.00 92.75 108 GLU A C 1
ATOM 888 O O . GLU A 1 108 ? 3.576 -8.954 -16.300 1.00 92.75 108 GLU A O 1
ATOM 893 N N . GLN A 1 109 ? 1.988 -8.483 -17.800 1.00 93.56 109 GLN A N 1
ATOM 894 C CA . GLN A 1 109 ? 2.956 -8.389 -18.891 1.00 93.56 109 GLN A CA 1
ATOM 895 C C . GLN A 1 109 ? 3.875 -7.171 -18.683 1.00 93.56 109 GLN A C 1
ATOM 897 O O . GLN A 1 109 ? 3.436 -6.164 -18.123 1.00 93.56 109 GLN A O 1
ATOM 902 N N . PRO A 1 110 ? 5.143 -7.224 -19.127 1.00 92.94 110 PRO A N 1
ATOM 903 C CA . PRO A 1 110 ? 6.013 -6.057 -19.102 1.00 92.94 110 PRO A CA 1
ATOM 904 C C . PRO A 1 110 ? 5.387 -4.887 -19.864 1.00 92.94 110 PRO A C 1
ATOM 906 O O . PRO A 1 110 ? 4.944 -5.026 -21.005 1.00 92.94 110 PRO A O 1
ATOM 909 N N . HIS A 1 111 ? 5.373 -3.715 -19.242 1.00 89.38 111 HIS A N 1
ATOM 910 C CA . HIS A 1 111 ? 4.920 -2.484 -19.869 1.00 89.38 111 HIS A CA 1
ATOM 911 C C . HIS A 1 111 ? 6.134 -1.797 -20.492 1.00 89.38 111 HIS A C 1
ATOM 913 O O . HIS A 1 111 ? 7.026 -1.352 -19.773 1.00 89.38 111 HIS A O 1
ATOM 919 N N . VAL A 1 112 ? 6.171 -1.702 -21.823 1.00 91.06 112 VAL A N 1
ATOM 920 C CA . VAL A 1 112 ? 7.249 -1.027 -22.558 1.00 91.06 112 VAL A CA 1
ATOM 921 C C . VAL A 1 112 ? 6.651 0.031 -23.476 1.00 91.06 112 VAL A C 1
ATOM 923 O O . VAL A 1 112 ? 5.853 -0.287 -24.353 1.00 91.06 112 VAL A O 1
ATOM 926 N N . LEU A 1 113 ? 7.066 1.287 -23.304 1.00 86.88 113 LEU A N 1
ATOM 927 C CA . LEU A 1 113 ? 6.724 2.390 -24.203 1.00 86.88 113 LEU A CA 1
ATOM 928 C C . LEU A 1 113 ? 7.985 2.919 -24.878 1.00 86.88 113 LEU A C 1
ATOM 930 O O . LEU A 1 113 ? 9.030 3.076 -24.239 1.00 86.88 113 LEU A O 1
ATOM 934 N N . ARG A 1 114 ? 7.876 3.212 -26.174 1.00 86.00 114 ARG A N 1
ATOM 935 C CA . ARG A 1 114 ? 8.960 3.769 -26.982 1.00 86.00 114 ARG A CA 1
ATOM 936 C C . ARG A 1 114 ? 8.567 5.118 -27.568 1.00 86.00 114 ARG A C 1
ATOM 938 O O . ARG A 1 114 ? 7.421 5.318 -27.953 1.00 86.00 114 ARG A O 1
ATOM 945 N N . SER A 1 115 ? 9.549 6.005 -27.671 1.00 82.69 115 SER A N 1
ATOM 946 C CA . SER A 1 115 ? 9.501 7.214 -28.491 1.00 82.69 115 SER A CA 1
ATOM 947 C C . SER A 1 115 ? 10.662 7.141 -29.480 1.00 82.69 115 SER A C 1
ATOM 949 O O . SER A 1 115 ? 11.831 7.175 -29.081 1.00 82.69 115 SER A O 1
ATOM 951 N N . GLY A 1 116 ? 10.348 6.908 -30.758 1.00 86.44 116 GLY A N 1
ATOM 952 C CA . GLY A 1 116 ? 11.341 6.523 -31.764 1.00 86.44 116 GLY A CA 1
ATOM 953 C C . GLY A 1 116 ? 12.162 5.308 -31.309 1.00 86.44 116 GLY A C 1
ATOM 954 O O . GLY A 1 116 ? 11.620 4.265 -30.939 1.00 86.44 116 GLY A O 1
ATOM 955 N N . ASN A 1 117 ? 13.486 5.457 -31.277 1.00 85.00 117 ASN A N 1
ATOM 956 C CA . ASN A 1 117 ? 14.418 4.387 -30.906 1.00 85.00 117 ASN A CA 1
ATOM 957 C C . ASN A 1 117 ? 14.665 4.273 -29.388 1.00 85.00 117 ASN A C 1
ATOM 959 O O . ASN A 1 117 ? 15.401 3.384 -28.956 1.00 85.00 117 ASN A O 1
ATOM 963 N N . ARG A 1 118 ? 14.069 5.145 -28.564 1.00 79.12 118 ARG A N 1
ATOM 964 C CA . ARG A 1 118 ? 14.295 5.203 -27.114 1.00 79.12 118 ARG A CA 1
ATOM 965 C C . ARG A 1 118 ? 13.143 4.570 -26.337 1.00 79.12 118 ARG A C 1
ATOM 967 O O . ARG A 1 118 ? 11.981 4.814 -26.639 1.00 79.12 118 ARG A O 1
ATOM 974 N N . ILE A 1 119 ? 13.470 3.816 -25.286 1.00 82.50 119 ILE A N 1
ATOM 975 C CA . ILE A 1 119 ? 12.493 3.338 -24.297 1.00 82.50 119 ILE A CA 1
ATOM 976 C C . ILE A 1 119 ? 12.228 4.460 -23.287 1.00 82.50 119 ILE A C 1
ATOM 978 O O . ILE A 1 119 ? 13.155 4.940 -22.632 1.00 82.50 119 ILE A O 1
ATOM 982 N N . THR A 1 120 ? 10.975 4.896 -23.192 1.00 84.19 120 THR A N 1
ATOM 983 C CA . THR A 1 120 ? 10.519 5.961 -22.284 1.00 84.19 120 THR A CA 1
ATOM 984 C C . THR A 1 120 ? 9.824 5.404 -21.045 1.00 84.19 120 THR A C 1
ATOM 986 O O . THR A 1 120 ? 9.861 6.035 -19.990 1.00 84.19 120 THR A O 1
ATOM 989 N N . LEU A 1 121 ? 9.251 4.203 -21.142 1.00 87.00 121 LEU A N 1
ATOM 990 C CA . LEU A 1 121 ? 8.713 3.440 -20.020 1.00 87.00 121 LEU A CA 1
ATOM 991 C C . LEU A 1 121 ? 9.178 1.993 -20.155 1.00 87.00 121 LEU A C 1
ATOM 993 O O . LEU A 1 121 ? 9.036 1.399 -21.219 1.00 87.00 121 LEU A O 1
ATOM 997 N N . ASP A 1 122 ? 9.726 1.451 -19.077 1.00 90.19 122 ASP A N 1
ATOM 998 C CA . ASP A 1 122 ? 10.065 0.035 -18.936 1.00 90.19 122 ASP A CA 1
ATOM 999 C C . ASP A 1 122 ? 9.707 -0.363 -17.512 1.00 90.19 122 ASP A C 1
ATOM 1001 O O . ASP A 1 122 ? 10.432 -0.032 -16.570 1.00 90.19 122 ASP A O 1
ATOM 1005 N N . ALA A 1 123 ? 8.531 -0.950 -17.336 1.00 92.00 123 ALA A N 1
ATOM 1006 C CA . ALA A 1 123 ? 7.983 -1.221 -16.025 1.00 92.00 123 ALA A CA 1
ATOM 1007 C C . ALA A 1 123 ? 7.381 -2.617 -15.941 1.00 92.00 123 ALA A C 1
ATOM 1009 O O . ALA A 1 123 ? 6.797 -3.138 -16.886 1.00 92.00 123 ALA A O 1
ATOM 1010 N N . GLN A 1 124 ? 7.466 -3.184 -14.749 1.00 93.69 124 GLN A N 1
ATOM 1011 C CA . GLN A 1 124 ? 6.843 -4.442 -14.389 1.00 93.69 124 GLN A CA 1
ATOM 1012 C C . GLN A 1 124 ? 5.860 -4.193 -13.248 1.00 93.69 124 GLN A C 1
ATOM 1014 O 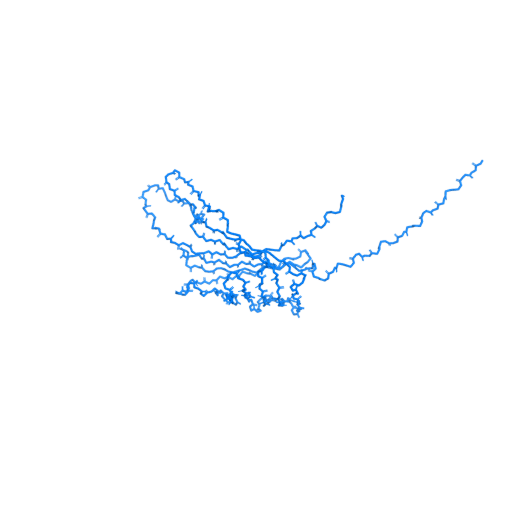O . GLN A 1 124 ? 6.029 -3.272 -12.438 1.00 93.69 124 GLN A O 1
ATOM 1019 N N . ARG A 1 125 ? 4.814 -5.012 -13.194 1.00 94.25 125 ARG A N 1
ATOM 1020 C CA . ARG A 1 125 ? 3.818 -4.977 -12.130 1.00 94.25 125 ARG A CA 1
ATOM 1021 C C . ARG A 1 125 ? 3.385 -6.385 -11.746 1.00 94.25 125 ARG A C 1
ATOM 1023 O O . ARG A 1 125 ? 3.458 -7.305 -12.561 1.00 94.25 125 ARG A O 1
ATOM 1030 N N . PHE A 1 126 ? 2.947 -6.538 -10.505 1.00 95.38 126 PHE A N 1
ATOM 1031 C CA . PHE A 1 126 ? 2.103 -7.652 -10.097 1.00 95.38 126 PHE A CA 1
ATOM 1032 C C . PHE A 1 126 ? 0.875 -7.124 -9.363 1.00 95.38 126 PHE A C 1
ATOM 1034 O O . PHE A 1 126 ? 0.941 -6.058 -8.745 1.00 95.38 126 PHE A O 1
ATOM 1041 N N . ALA A 1 127 ? -0.198 -7.909 -9.382 1.00 95.75 127 ALA A N 1
ATOM 1042 C CA . ALA A 1 127 ? -1.394 -7.719 -8.574 1.00 95.75 127 ALA A CA 1
ATOM 1043 C C . ALA A 1 127 ? -1.696 -8.985 -7.755 1.00 95.75 127 ALA A C 1
ATOM 1045 O O . ALA A 1 127 ? -1.290 -10.089 -8.111 1.00 95.75 127 ALA A O 1
ATOM 1046 N N . GLN A 1 128 ? -2.387 -8.830 -6.632 1.00 97.06 128 GLN A N 1
ATOM 1047 C CA . GLN A 1 128 ? -2.723 -9.902 -5.702 1.00 97.06 128 GLN A CA 1
ATOM 1048 C C . GLN A 1 128 ? -4.049 -9.595 -5.009 1.00 97.06 128 GLN A C 1
ATOM 1050 O O . GLN A 1 128 ? -4.287 -8.457 -4.609 1.00 97.06 128 GLN A O 1
ATOM 1055 N N . LEU A 1 129 ? -4.888 -10.612 -4.819 1.00 97.44 129 LEU A N 1
ATOM 1056 C CA . LEU A 1 129 ? -6.061 -10.532 -3.947 1.00 97.44 129 LEU A CA 1
ATOM 1057 C C . LEU A 1 129 ? -5.726 -11.084 -2.563 1.00 97.44 129 LEU A C 1
ATOM 1059 O O . LEU A 1 129 ? -4.937 -12.023 -2.426 1.00 97.44 129 LEU A O 1
ATOM 1063 N N . GLY A 1 130 ? -6.327 -10.498 -1.538 1.00 97.00 130 GLY A N 1
ATOM 1064 C CA . GLY A 1 130 ? -5.990 -10.804 -0.157 1.00 97.00 130 GLY A CA 1
ATOM 1065 C C . GLY A 1 130 ? -7.048 -10.346 0.828 1.00 97.00 130 GLY A C 1
ATOM 1066 O O . GLY A 1 130 ? -8.024 -9.692 0.459 1.00 97.00 130 GLY A O 1
ATOM 1067 N N . SER A 1 131 ? -6.824 -10.674 2.091 1.00 97.44 131 SER A N 1
ATOM 1068 C CA . SER A 1 131 ? -7.609 -10.191 3.220 1.00 97.44 131 SER A CA 1
ATOM 1069 C C . SER A 1 131 ? -6.756 -9.325 4.141 1.00 97.44 131 SER A C 1
ATOM 1071 O O . SER A 1 131 ? -5.544 -9.526 4.256 1.00 97.44 131 SER A O 1
ATOM 1073 N N . TRP A 1 132 ? -7.404 -8.394 4.828 1.00 97.88 132 TRP A N 1
ATOM 1074 C CA . TRP A 1 132 ? -6.803 -7.546 5.848 1.00 97.88 132 TRP A CA 1
ATOM 1075 C C . TRP A 1 132 ? -7.241 -7.983 7.242 1.00 97.88 132 TRP A C 1
ATOM 1077 O O . TRP A 1 132 ? -8.389 -8.367 7.437 1.00 97.88 132 TRP A O 1
ATOM 1087 N N . SER A 1 133 ? -6.352 -7.871 8.220 1.00 98.06 133 SER A N 1
ATOM 1088 C CA . SER A 1 133 ? -6.678 -7.988 9.641 1.00 98.06 133 SER A CA 1
ATOM 1089 C C . SER A 1 133 ? -5.966 -6.909 10.451 1.00 98.06 133 SER A C 1
ATOM 1091 O O . SER A 1 133 ? -4.959 -6.368 9.997 1.00 98.06 133 SER A O 1
ATOM 1093 N N . GLY A 1 134 ? -6.465 -6.589 11.644 1.00 97.88 134 GLY A N 1
ATOM 1094 C CA . GLY A 1 134 ? -5.821 -5.636 12.554 1.00 97.88 134 GLY A CA 1
ATOM 1095 C C . GLY A 1 134 ? -6.764 -4.526 12.998 1.00 97.88 134 GLY A C 1
ATOM 1096 O O . GLY A 1 134 ? -7.932 -4.792 13.287 1.00 97.88 134 GLY A O 1
ATOM 1097 N N . ARG A 1 135 ? -6.261 -3.294 13.071 1.00 97.44 135 ARG A N 1
ATOM 1098 C CA . ARG A 1 135 ? -7.003 -2.145 13.602 1.00 97.44 135 ARG A CA 1
ATOM 1099 C C . ARG A 1 135 ? -6.722 -0.849 12.853 1.00 97.44 135 ARG A C 1
ATOM 1101 O O . ARG A 1 135 ? -5.627 -0.6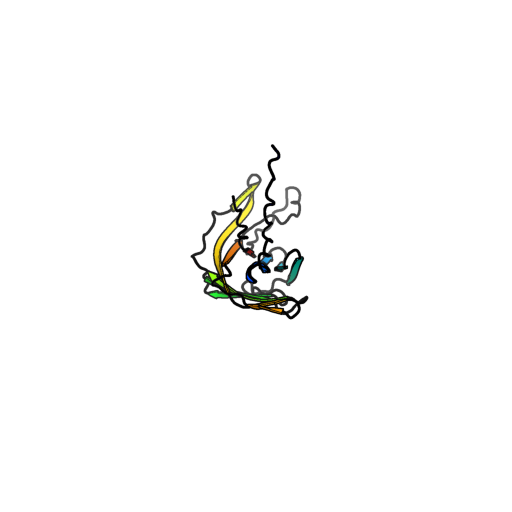32 12.331 1.00 97.44 135 ARG A O 1
ATOM 1108 N N . ILE A 1 136 ? -7.730 0.014 12.839 1.00 96.38 136 ILE A N 1
ATOM 1109 C CA . ILE A 1 136 ? -7.656 1.387 12.337 1.00 96.38 136 ILE A CA 1
ATOM 1110 C C . ILE A 1 136 ? -8.163 2.301 13.453 1.00 96.38 136 ILE A C 1
ATOM 1112 O O . ILE A 1 136 ? -9.296 2.135 13.898 1.00 96.38 136 ILE A O 1
ATOM 1116 N N . GLY A 1 137 ? -7.331 3.234 13.904 1.00 95.75 137 GLY A N 1
ATOM 1117 C CA . GLY A 1 137 ? -7.706 4.305 14.823 1.00 95.75 137 GLY A CA 1
ATOM 1118 C C . GLY A 1 137 ? -8.125 5.543 14.038 1.00 95.75 137 GLY A C 1
ATOM 1119 O O . GLY A 1 137 ? -7.434 5.926 13.093 1.00 95.75 137 GLY A O 1
ATOM 1120 N N . ILE A 1 138 ? -9.270 6.131 14.386 1.00 93.62 138 ILE A N 1
ATOM 1121 C CA . ILE A 1 138 ? -9.777 7.359 13.773 1.00 93.62 138 ILE A CA 1
ATOM 1122 C C . ILE A 1 138 ? -10.432 8.246 14.830 1.00 93.62 138 ILE A C 1
ATOM 1124 O O . ILE A 1 138 ? -11.481 7.891 15.357 1.00 93.62 138 ILE A O 1
ATOM 1128 N N . ASP A 1 139 ? -9.871 9.422 15.100 1.00 91.69 139 ASP A N 1
ATOM 1129 C CA . ASP A 1 139 ? -10.397 10.410 16.053 1.00 91.69 139 ASP A CA 1
ATOM 1130 C C . ASP A 1 139 ? -10.737 9.791 17.430 1.00 91.69 139 ASP A C 1
ATOM 1132 O O . ASP A 1 139 ? -11.735 10.137 18.064 1.00 91.69 139 ASP A O 1
ATOM 1136 N N . GLY A 1 140 ? -9.928 8.824 17.882 1.00 90.19 140 GLY A N 1
ATOM 1137 C CA . GLY A 1 140 ? -10.138 8.074 19.128 1.00 90.19 140 GLY A CA 1
ATOM 1138 C C . GLY A 1 140 ? -11.102 6.878 19.039 1.00 90.19 140 GLY A C 1
ATOM 1139 O O . GLY A 1 140 ? -11.244 6.150 20.019 1.00 90.19 140 GLY A O 1
ATOM 1140 N N . GLU A 1 141 ? -11.743 6.634 17.892 1.00 93.06 141 GLU A N 1
ATOM 1141 C CA . GLU A 1 141 ? -12.503 5.408 17.605 1.00 93.06 141 GLU A CA 1
ATOM 1142 C C . GLU A 1 141 ? -11.564 4.320 17.061 1.00 93.06 141 GLU A C 1
ATOM 1144 O O . GLU A 1 141 ? -10.827 4.554 16.106 1.00 93.06 141 GLU A O 1
ATOM 1149 N N . GLU A 1 142 ? -11.615 3.109 17.624 1.00 95.00 142 GLU A N 1
ATOM 1150 C CA . GLU A 1 142 ? -10.895 1.952 17.079 1.00 95.00 142 GLU A CA 1
ATOM 1151 C C . GLU A 1 142 ? -11.840 1.057 16.266 1.00 95.00 142 GLU A C 1
ATOM 1153 O O . GLU A 1 142 ? -12.907 0.647 16.726 1.00 95.00 142 GLU A O 1
ATOM 1158 N N . ILE A 1 143 ? -11.422 0.718 15.048 1.00 94.19 143 ILE A N 1
ATOM 1159 C CA . ILE A 1 143 ? -12.149 -0.152 14.127 1.00 94.19 143 ILE A CA 1
ATOM 1160 C C . ILE A 1 143 ? -11.367 -1.448 13.967 1.00 94.19 143 ILE A C 1
ATOM 1162 O O . ILE A 1 143 ? -10.276 -1.464 13.393 1.00 94.19 143 ILE A O 1
ATOM 1166 N N . ALA A 1 144 ? -11.964 -2.550 14.419 1.00 96.12 144 ALA A N 1
ATOM 1167 C CA . ALA A 1 144 ? -11.438 -3.884 14.175 1.00 96.12 144 ALA A CA 1
ATOM 1168 C C . ALA A 1 144 ? -11.607 -4.277 12.698 1.00 96.12 144 ALA A C 1
ATOM 1170 O O . ALA A 1 144 ? -12.700 -4.197 12.124 1.00 96.12 144 ALA A O 1
ATOM 1171 N N . VAL A 1 145 ? -10.515 -4.739 12.097 1.00 95.69 145 VAL A N 1
ATOM 1172 C CA . VAL A 1 145 ? -10.458 -5.235 10.723 1.00 95.69 145 VAL A CA 1
ATOM 1173 C C . VAL A 1 145 ? -10.439 -6.759 10.763 1.00 95.69 145 VAL A C 1
ATOM 1175 O O . VAL A 1 145 ? -9.483 -7.372 11.240 1.00 95.69 145 VAL A O 1
ATOM 1178 N N . ASP A 1 146 ? -11.525 -7.361 10.280 1.00 94.44 146 ASP A N 1
ATOM 1179 C CA . ASP A 1 146 ? -11.752 -8.808 10.282 1.00 94.44 146 ASP A CA 1
ATOM 1180 C C . ASP A 1 146 ? -11.472 -9.404 8.890 1.00 94.44 146 ASP A C 1
ATOM 1182 O O . ASP A 1 146 ? -12.177 -9.064 7.934 1.00 94.44 146 ASP A O 1
ATOM 1186 N N . PRO A 1 147 ? -10.519 -10.342 8.745 1.00 96.38 147 PRO A N 1
ATOM 1187 C CA . PRO A 1 147 ? -10.177 -10.924 7.449 1.00 96.38 147 PRO A CA 1
ATOM 1188 C C . PRO A 1 147 ? -11.336 -11.663 6.767 1.00 96.38 147 PRO A C 1
ATOM 1190 O O . PRO A 1 147 ? -11.307 -11.815 5.546 1.00 96.38 147 PRO A O 1
ATOM 1193 N N . ALA A 1 148 ? -12.373 -12.080 7.502 1.00 95.12 148 ALA A N 1
ATOM 1194 C CA . ALA A 1 148 ? -13.559 -12.713 6.924 1.00 95.12 148 ALA A CA 1
ATOM 1195 C C . ALA A 1 148 ? -14.431 -11.739 6.115 1.00 95.12 148 ALA A C 1
ATOM 1197 O O . ALA A 1 148 ? -15.187 -12.157 5.237 1.00 95.12 148 ALA A O 1
ATOM 1198 N N . THR A 1 149 ? -14.350 -10.440 6.409 1.00 93.88 149 THR A N 1
ATOM 1199 C CA . THR A 1 149 ? -15.159 -9.407 5.743 1.00 93.88 149 THR A CA 1
ATOM 1200 C C . THR A 1 149 ? -14.321 -8.344 5.048 1.00 93.88 149 THR A C 1
ATOM 1202 O O . THR A 1 149 ? -14.854 -7.615 4.209 1.00 93.88 149 THR A O 1
ATOM 1205 N N . TRP A 1 150 ? -13.018 -8.284 5.339 1.00 94.88 150 TRP A N 1
ATOM 1206 C CA . TRP A 1 150 ? -12.108 -7.280 4.814 1.00 94.88 150 TRP A CA 1
ATOM 1207 C C . TRP A 1 150 ? -11.218 -7.811 3.692 1.00 94.88 150 TRP A C 1
ATOM 1209 O O . TRP A 1 150 ? -10.077 -8.204 3.919 1.00 94.88 150 TRP A O 1
ATOM 1219 N N . ILE A 1 151 ? -11.738 -7.795 2.463 1.00 95.25 151 ILE A N 1
ATOM 1220 C CA . ILE A 1 151 ? -11.048 -8.278 1.258 1.00 95.25 151 ILE A CA 1
ATOM 1221 C C . ILE A 1 151 ? -10.523 -7.101 0.444 1.00 95.25 151 ILE A C 1
ATOM 1223 O O . ILE A 1 151 ? -11.227 -6.121 0.225 1.00 95.25 151 ILE A O 1
ATOM 1227 N N . GLY A 1 152 ? -9.299 -7.205 -0.060 1.00 93.12 152 GLY A N 1
ATOM 1228 C CA . GLY A 1 152 ? -8.682 -6.164 -0.867 1.00 93.12 152 GLY A CA 1
ATOM 1229 C C . GLY A 1 152 ? -7.913 -6.703 -2.061 1.00 93.12 152 GLY A C 1
ATOM 1230 O O . GLY A 1 152 ? -7.782 -7.908 -2.283 1.00 93.12 152 GLY A O 1
ATOM 1231 N N . SER A 1 153 ? -7.365 -5.762 -2.816 1.00 94.06 153 SER A N 1
ATOM 1232 C CA . SER A 1 153 ? -6.338 -6.000 -3.817 1.00 94.06 153 SER A CA 1
ATOM 1233 C C . SER A 1 153 ? -5.069 -5.250 -3.431 1.00 94.06 153 SER A C 1
ATOM 1235 O O . SER A 1 153 ? -5.126 -4.177 -2.832 1.00 94.06 153 SER A O 1
ATOM 1237 N N . ARG A 1 154 ? -3.925 -5.817 -3.784 1.00 93.31 154 ARG A N 1
ATOM 1238 C CA . ARG A 1 154 ? -2.603 -5.217 -3.665 1.00 93.31 154 ARG A CA 1
ATOM 1239 C C . ARG A 1 154 ? -1.920 -5.302 -5.012 1.00 93.31 154 ARG A C 1
ATOM 1241 O O . ARG A 1 154 ? -1.854 -6.377 -5.593 1.00 93.31 154 ARG A O 1
ATOM 1248 N N . ASP A 1 155 ? -1.309 -4.220 -5.451 1.00 92.94 155 ASP A N 1
ATOM 1249 C CA . ASP A 1 155 ? -0.381 -4.205 -6.564 1.00 9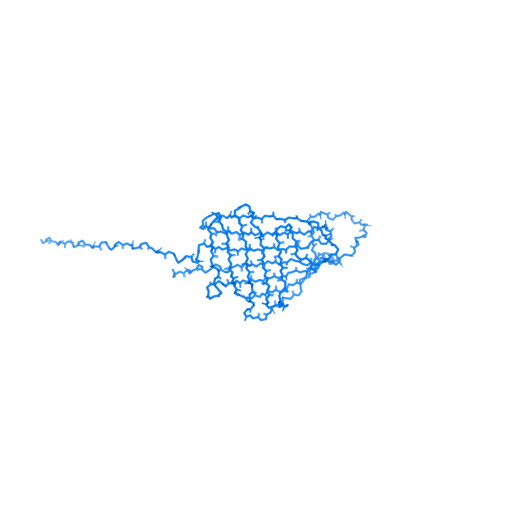2.94 155 ASP A CA 1
ATOM 1250 C C . ASP A 1 155 ? 0.952 -3.569 -6.174 1.00 92.94 155 ASP A C 1
ATOM 1252 O O . ASP A 1 155 ? 1.053 -2.742 -5.266 1.00 92.94 155 ASP A O 1
ATOM 1256 N N . ARG A 1 156 ? 2.018 -3.988 -6.852 1.00 91.12 156 ARG A N 1
ATOM 1257 C CA . ARG A 1 156 ? 3.314 -3.313 -6.783 1.00 91.12 156 ARG A CA 1
ATOM 1258 C C . ARG A 1 156 ? 3.882 -3.206 -8.173 1.00 91.12 156 ARG A C 1
ATOM 1260 O O . ARG A 1 156 ? 3.907 -4.182 -8.917 1.00 91.12 156 ARG A O 1
ATOM 1267 N N . SER A 1 157 ? 4.381 -2.021 -8.496 1.00 90.19 157 SER A N 1
ATOM 1268 C CA . SER A 1 157 ? 4.942 -1.715 -9.805 1.00 90.19 157 SER A CA 1
ATOM 1269 C C . SER A 1 157 ? 6.327 -1.098 -9.674 1.00 90.19 157 SER A C 1
ATOM 1271 O O . SER A 1 157 ? 6.527 -0.250 -8.809 1.00 90.19 157 SER A O 1
ATOM 1273 N N . TRP A 1 158 ? 7.274 -1.482 -10.526 1.00 90.44 158 TRP A N 1
ATOM 1274 C CA . TRP A 1 158 ? 8.659 -0.997 -10.519 1.00 90.44 158 TRP A CA 1
ATOM 1275 C C . TRP A 1 158 ? 9.184 -0.817 -11.941 1.00 90.44 158 TRP A C 1
ATOM 1277 O O . TRP A 1 158 ? 8.603 -1.347 -12.882 1.00 90.44 158 TRP A O 1
ATOM 1287 N N . GLY A 1 159 ? 10.272 -0.062 -12.094 1.00 88.81 159 GLY A N 1
ATOM 1288 C CA . GLY A 1 159 ? 10.882 0.222 -13.389 1.00 88.81 159 GLY A CA 1
ATOM 1289 C C . GLY A 1 159 ? 10.927 1.709 -13.735 1.00 88.81 159 GLY A C 1
ATOM 1290 O O . GLY A 1 159 ? 10.645 2.577 -12.907 1.00 88.81 159 GLY A O 1
ATOM 1291 N N . ILE A 1 160 ? 11.342 1.993 -14.963 1.00 83.75 160 ILE A N 1
ATOM 1292 C CA . ILE A 1 160 ? 11.604 3.327 -15.501 1.00 83.75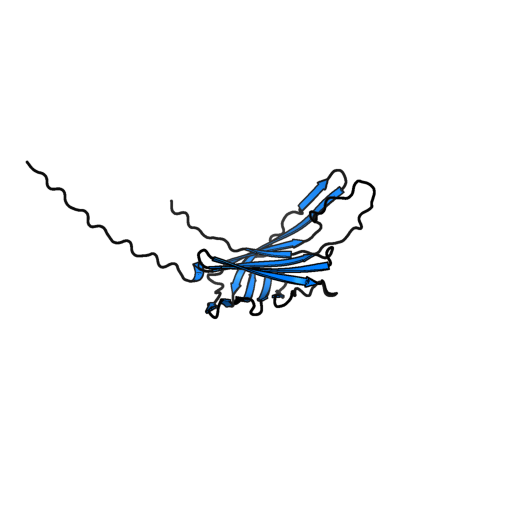 160 ILE A CA 1
ATOM 1293 C C . ILE A 1 160 ? 10.292 3.943 -15.986 1.00 83.75 160 ILE A C 1
ATOM 1295 O O . ILE A 1 160 ? 9.545 3.319 -16.741 1.00 83.75 160 ILE A O 1
ATOM 1299 N N . ARG A 1 161 ? 10.026 5.185 -15.572 1.00 82.94 161 ARG A N 1
ATOM 1300 C CA . ARG A 1 161 ? 8.872 5.980 -16.013 1.00 82.94 161 ARG A CA 1
ATOM 1301 C C . ARG A 1 161 ? 9.274 7.432 -16.273 1.00 82.94 161 ARG A C 1
ATOM 1303 O O . ARG A 1 161 ? 10.206 7.907 -15.618 1.00 82.94 161 ARG A O 1
ATOM 1310 N N . PRO A 1 162 ? 8.570 8.143 -17.171 1.00 72.25 162 PRO A N 1
ATOM 1311 C CA . PRO A 1 162 ? 8.744 9.582 -17.327 1.00 72.25 162 PRO A CA 1
ATOM 1312 C C . PRO A 1 162 ? 8.302 10.314 -16.051 1.00 72.25 162 PRO A C 1
ATOM 1314 O O . PRO A 1 162 ? 7.315 9.931 -15.423 1.00 72.25 162 PRO A O 1
ATOM 1317 N N . ILE A 1 163 ? 9.040 11.359 -15.669 1.00 65.25 163 ILE A N 1
ATOM 1318 C CA . ILE A 1 163 ? 8.869 12.090 -14.396 1.00 65.25 163 ILE A CA 1
ATOM 1319 C C . ILE A 1 163 ? 8.149 13.439 -14.619 1.00 65.25 163 ILE A C 1
ATOM 1321 O O . ILE A 1 163 ? 8.214 14.338 -13.796 1.00 65.25 163 ILE A O 1
ATOM 1325 N N . GLY A 1 164 ? 7.447 13.604 -15.745 1.00 58.53 164 GLY A N 1
ATOM 1326 C CA . GLY A 1 164 ? 6.679 14.816 -16.066 1.00 58.53 164 GLY A CA 1
ATOM 1327 C C . GLY A 1 164 ? 7.513 16.048 -16.445 1.00 58.53 164 GLY A C 1
ATOM 1328 O O . GLY A 1 164 ? 6.983 16.936 -17.104 1.00 58.53 164 GLY A O 1
ATOM 1329 N N . GLU A 1 165 ? 8.804 16.093 -16.105 1.00 58.09 165 GLU A N 1
ATOM 1330 C CA . GLU A 1 165 ? 9.714 17.121 -16.616 1.00 58.09 165 GLU A CA 1
ATOM 1331 C C . GLU A 1 165 ? 9.865 16.999 -18.142 1.00 58.09 165 GLU A C 1
ATOM 1333 O O . GLU A 1 165 ? 10.098 15.891 -18.647 1.00 58.09 165 GLU A O 1
ATOM 1338 N N . PRO A 1 166 ? 9.729 18.113 -18.889 1.00 52.28 166 PRO A N 1
ATOM 1339 C CA . PRO A 1 166 ? 9.953 18.111 -20.321 1.00 52.28 166 PRO A CA 1
ATOM 1340 C C . PRO A 1 166 ? 11.400 17.729 -20.605 1.00 52.28 166 PRO A C 1
ATOM 1342 O O . PRO A 1 166 ? 12.342 18.209 -19.973 1.00 52.28 166 PRO A O 1
ATOM 1345 N N . GLU A 1 167 ? 11.571 16.840 -21.573 1.00 54.22 167 GLU A N 1
ATOM 1346 C CA . GLU A 1 167 ? 12.898 16.421 -21.977 1.00 54.22 167 GLU A CA 1
ATOM 1347 C C . GLU A 1 167 ? 13.665 17.616 -22.577 1.00 54.22 167 GLU A C 1
ATOM 1349 O O . GLU A 1 167 ? 13.107 18.337 -23.412 1.00 54.22 167 GLU A O 1
ATOM 1354 N N . PRO A 1 168 ? 14.933 17.852 -22.183 1.00 51.69 168 PRO A N 1
ATOM 1355 C CA . PRO A 1 168 ? 15.760 18.856 -22.837 1.00 51.69 168 PRO A CA 1
ATOM 1356 C C . PRO A 1 168 ? 15.886 18.543 -24.331 1.00 51.69 168 PRO A C 1
ATOM 1358 O O . PRO A 1 168 ? 15.993 17.377 -24.714 1.00 51.69 168 PRO A 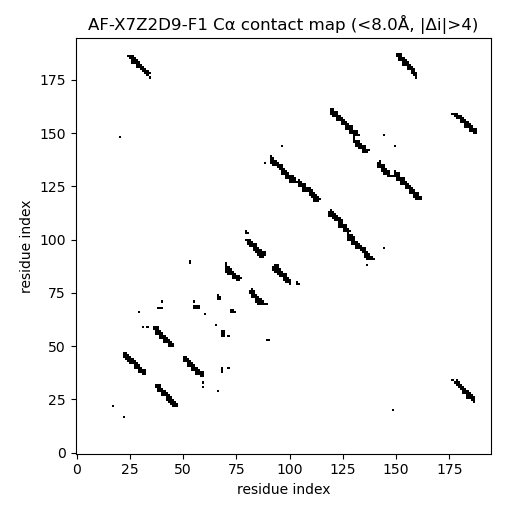O 1
ATOM 1361 N N . ALA A 1 169 ? 15.913 19.581 -25.171 1.00 53.44 169 ALA A N 1
ATOM 1362 C CA . ALA A 1 169 ? 16.116 19.428 -26.610 1.00 53.44 169 ALA A CA 1
ATOM 1363 C C . ALA A 1 169 ? 17.337 18.535 -26.918 1.00 53.44 169 ALA A C 1
ATOM 1365 O O . ALA A 1 169 ? 18.335 18.541 -26.192 1.00 53.44 169 ALA A O 1
ATOM 1366 N N . ALA A 1 170 ? 17.216 17.739 -27.984 1.00 46.88 170 ALA A N 1
ATOM 1367 C CA . ALA A 1 170 ? 18.139 16.669 -28.351 1.00 46.88 170 ALA A CA 1
ATOM 1368 C C . ALA A 1 170 ? 19.626 17.066 -28.231 1.00 46.88 170 ALA A C 1
ATOM 1370 O O . ALA A 1 170 ? 20.053 18.073 -28.789 1.00 46.88 170 ALA A O 1
ATOM 1371 N N . GLY A 1 171 ? 20.422 16.237 -27.539 1.00 47.38 171 GLY A N 1
ATOM 1372 C CA . GLY A 1 171 ? 21.886 16.375 -27.495 1.00 47.38 171 GLY A CA 1
ATOM 1373 C C . GLY A 1 171 ? 22.566 15.975 -26.182 1.00 47.38 171 GLY A C 1
ATOM 1374 O O . GLY A 1 171 ? 23.777 15.762 -26.173 1.00 47.38 171 GLY A O 1
ATOM 1375 N N . ARG A 1 172 ? 21.830 15.821 -25.071 1.00 44.94 172 ARG A N 1
ATOM 1376 C CA . ARG A 1 172 ? 22.429 15.469 -23.770 1.00 44.94 172 ARG A CA 1
ATOM 1377 C C . ARG A 1 172 ? 22.179 13.997 -23.405 1.00 44.94 172 ARG A C 1
ATOM 1379 O O . ARG A 1 172 ? 21.024 13.615 -23.226 1.00 44.94 172 ARG A O 1
ATOM 1386 N N . PRO A 1 173 ? 23.218 13.155 -23.248 1.00 40.81 173 PRO A N 1
ATOM 1387 C CA . PRO A 1 173 ? 23.027 11.770 -22.830 1.00 40.81 173 PRO A CA 1
ATOM 1388 C C . PRO A 1 173 ? 22.498 11.715 -21.390 1.00 40.81 173 PRO A C 1
ATOM 1390 O O . PRO A 1 173 ? 23.161 12.149 -20.448 1.00 40.81 173 PRO A O 1
ATOM 1393 N N . THR A 1 174 ? 21.293 11.172 -21.203 1.00 49.25 174 THR A N 1
ATOM 1394 C CA . THR A 1 174 ? 20.726 10.940 -19.868 1.00 49.25 174 THR A CA 1
ATOM 1395 C C . THR A 1 174 ? 21.271 9.636 -19.289 1.00 49.25 174 THR A C 1
ATOM 1397 O O . THR A 1 174 ? 21.154 8.573 -19.904 1.00 49.25 174 THR A O 1
ATOM 1400 N N . ARG A 1 175 ? 21.852 9.707 -18.090 1.00 39.97 175 ARG A N 1
ATOM 1401 C CA . ARG A 1 175 ? 22.395 8.562 -17.348 1.00 39.97 175 ARG A CA 1
ATOM 1402 C C . ARG A 1 175 ? 21.287 7.540 -17.060 1.00 39.97 175 ARG A C 1
ATOM 1404 O O . ARG A 1 175 ? 20.260 7.887 -16.485 1.00 39.97 175 ARG A O 1
ATOM 1411 N N . ARG A 1 176 ? 21.494 6.273 -17.445 1.00 38.19 176 ARG A N 1
ATOM 1412 C CA . ARG A 1 176 ? 20.586 5.166 -17.095 1.00 38.19 176 ARG A CA 1
ATOM 1413 C C . ARG A 1 176 ? 20.557 4.999 -15.577 1.00 38.19 176 ARG A C 1
ATOM 1415 O O . ARG A 1 176 ? 21.591 4.716 -14.977 1.00 38.19 176 ARG A O 1
ATOM 1422 N N . SER A 1 177 ? 19.382 5.104 -14.970 1.00 41.16 177 SER A N 1
ATOM 1423 C CA . SER A 1 177 ? 19.168 4.730 -13.575 1.00 41.16 177 SER A CA 1
ATOM 1424 C C . SER A 1 177 ? 18.084 3.658 -13.472 1.00 41.16 177 SER A C 1
ATOM 1426 O O . SER A 1 177 ? 17.050 3.707 -14.137 1.00 41.16 177 SER A O 1
ATOM 1428 N N . ARG A 1 178 ? 18.352 2.639 -12.650 1.00 36.03 178 ARG A N 1
ATOM 1429 C CA . ARG A 1 178 ? 17.383 1.601 -12.284 1.00 36.03 178 ARG A CA 1
ATOM 1430 C C . ARG A 1 178 ? 16.481 2.165 -11.183 1.00 36.03 178 ARG A C 1
ATOM 1432 O O . ARG A 1 178 ? 16.972 2.497 -10.106 1.00 36.03 178 ARG A O 1
ATOM 1439 N N . ALA A 1 179 ? 15.181 2.279 -11.446 1.00 41.62 179 ALA A N 1
ATOM 1440 C CA . ALA A 1 179 ? 14.194 2.732 -10.466 1.00 41.62 179 ALA A CA 1
ATOM 1441 C C . ALA A 1 179 ? 13.447 1.540 -9.830 1.00 41.62 179 ALA A C 1
ATOM 1443 O O . ALA A 1 179 ? 12.959 0.650 -10.527 1.00 41.62 179 ALA A O 1
ATOM 1444 N N . CYS A 1 180 ? 13.362 1.537 -8.495 1.00 32.09 180 CYS A N 1
ATOM 1445 C CA . CYS A 1 180 ? 12.599 0.588 -7.679 1.00 32.09 180 CYS A CA 1
ATOM 1446 C C . CYS A 1 180 ? 11.232 1.176 -7.308 1.00 32.09 180 CYS A C 1
ATOM 1448 O O . CYS A 1 180 ? 11.091 2.385 -7.204 1.00 32.09 180 CYS A O 1
ATOM 1450 N N . GLY A 1 181 ? 10.245 0.293 -7.163 1.00 39.94 181 GLY A N 1
ATOM 1451 C CA . GLY A 1 181 ? 8.812 0.558 -7.273 1.00 39.94 181 GLY A CA 1
ATOM 1452 C C . GLY A 1 181 ? 8.031 1.059 -6.058 1.00 39.94 181 GLY A C 1
ATOM 1453 O O . GLY A 1 181 ? 8.563 1.206 -4.962 1.00 39.94 181 GLY A O 1
ATOM 1454 N N . GLY A 1 182 ? 6.723 1.249 -6.272 1.00 45.09 182 GLY A N 1
ATOM 1455 C CA . GLY A 1 182 ? 5.726 1.557 -5.242 1.00 45.09 182 GLY A CA 1
ATOM 1456 C C . GLY A 1 182 ? 4.616 0.501 -5.145 1.00 45.09 182 GLY A C 1
ATOM 1457 O O . GLY A 1 182 ? 4.301 -0.147 -6.145 1.00 45.09 182 GLY A O 1
ATOM 1458 N N . CYS A 1 183 ? 4.057 0.315 -3.944 1.00 37.88 183 CYS A N 1
ATOM 1459 C CA . CYS A 1 183 ? 2.884 -0.524 -3.656 1.00 37.88 183 CYS A CA 1
ATOM 1460 C C . CYS A 1 183 ? 1.620 0.338 -3.610 1.00 37.88 183 CYS A C 1
ATOM 1462 O O . CYS A 1 183 ? 1.656 1.417 -3.019 1.00 37.88 183 CYS A O 1
ATOM 1464 N N . ILE A 1 184 ? 0.517 -0.145 -4.174 1.00 40.47 184 ILE A N 1
ATOM 1465 C CA . ILE A 1 184 ? -0.833 0.411 -4.023 1.00 40.47 184 ILE A CA 1
ATOM 1466 C C . ILE A 1 184 ? -1.731 -0.744 -3.583 1.00 40.47 184 ILE A C 1
ATOM 1468 O O . ILE A 1 184 ? -1.668 -1.813 -4.178 1.00 40.47 184 ILE A O 1
ATOM 1472 N N . CYS A 1 185 ? -2.549 -0.573 -2.548 1.00 35.78 185 CYS A N 1
ATOM 1473 C CA . CYS A 1 185 ? -3.561 -1.572 -2.205 1.00 35.78 185 CYS A CA 1
ATOM 1474 C C . CYS A 1 185 ? -4.940 -0.935 -2.186 1.00 35.78 185 CYS A C 1
ATOM 1476 O O . CYS A 1 185 ? -5.197 -0.077 -1.346 1.00 35.78 185 CYS A O 1
ATOM 1478 N N . ARG A 1 186 ? -5.812 -1.402 -3.085 1.00 30.11 186 ARG A N 1
ATOM 1479 C CA . ARG A 1 186 ? -7.148 -0.858 -3.322 1.00 30.11 186 ARG A CA 1
ATOM 1480 C C . ARG A 1 186 ? -8.233 -1.865 -2.951 1.00 30.11 186 ARG A C 1
ATOM 1482 O O . ARG A 1 186 ? -8.115 -3.063 -3.212 1.00 30.11 186 ARG A O 1
ATOM 1489 N N . TRP A 1 187 ? -9.325 -1.369 -2.391 1.00 31.66 187 TRP A N 1
ATOM 1490 C CA . TRP A 1 187 ? -10.503 -2.155 -2.026 1.00 31.66 187 TRP A CA 1
ATOM 1491 C C . TRP A 1 187 ? -11.534 -2.242 -3.167 1.00 31.66 187 TRP A C 1
ATOM 1493 O O . TRP A 1 187 ? -11.798 -1.223 -3.813 1.00 31.66 187 TRP A O 1
ATOM 1503 N N . PRO A 1 188 ? -12.170 -3.404 -3.418 1.00 28.47 188 PRO A N 1
ATOM 1504 C CA . PRO A 1 188 ? -13.312 -3.477 -4.322 1.00 28.47 188 PRO A CA 1
ATOM 1505 C C . PRO A 1 188 ? -14.574 -2.905 -3.653 1.00 28.47 188 PRO A C 1
ATOM 1507 O O . PRO A 1 188 ? -15.051 -3.413 -2.638 1.00 28.47 188 PRO A O 1
ATOM 1510 N N . SER A 1 189 ? -15.166 -1.863 -4.241 1.00 30.61 189 SER A N 1
ATOM 1511 C CA . SER A 1 189 ? -16.510 -1.403 -3.880 1.00 30.61 189 SER A CA 1
ATOM 1512 C C . SER A 1 189 ? -17.549 -2.390 -4.424 1.00 30.61 189 SER A C 1
ATOM 1514 O O . SER A 1 189 ? -17.843 -2.379 -5.619 1.00 30.61 189 SER A O 1
ATOM 1516 N N . THR A 1 190 ? -18.138 -3.237 -3.576 1.00 29.16 190 THR A N 1
ATOM 1517 C CA . THR A 1 190 ? -19.351 -3.985 -3.954 1.00 29.16 190 THR A CA 1
ATOM 1518 C C . THR A 1 190 ? -20.570 -3.078 -3.828 1.00 29.16 190 THR A C 1
ATOM 1520 O O . THR A 1 190 ? -21.347 -3.156 -2.872 1.00 29.16 190 THR A O 1
ATOM 1523 N N . THR A 1 191 ? -20.763 -2.214 -4.822 1.00 28.34 191 THR A N 1
ATOM 1524 C CA . THR A 1 191 ? -22.089 -1.665 -5.099 1.00 28.34 191 THR A CA 1
ATOM 1525 C C . THR A 1 191 ? -22.872 -2.779 -5.783 1.00 28.34 191 THR A C 1
ATOM 1527 O O . THR A 1 191 ? -22.638 -3.093 -6.946 1.00 28.34 191 THR A O 1
ATOM 1530 N N . SER A 1 192 ? -23.765 -3.436 -5.046 1.00 26.27 192 SER A N 1
ATOM 1531 C CA . SER A 1 192 ? -24.804 -4.253 -5.662 1.00 26.27 192 SER A CA 1
ATOM 1532 C C . SER A 1 192 ? -25.718 -3.306 -6.436 1.00 26.27 192 SER A C 1
ATOM 1534 O O . SER A 1 192 ? -26.555 -2.636 -5.834 1.00 26.27 192 SER A O 1
ATOM 1536 N N . ALA A 1 193 ? -25.538 -3.216 -7.751 1.00 25.81 193 ALA A N 1
ATOM 1537 C CA . ALA A 1 193 ? -26.614 -2.785 -8.626 1.00 25.81 193 ALA A CA 1
ATOM 1538 C C . ALA A 1 193 ? -27.676 -3.891 -8.578 1.00 25.81 193 ALA A C 1
ATOM 1540 O O . ALA A 1 193 ? -27.445 -5.017 -9.015 1.00 25.81 193 ALA A O 1
ATOM 1541 N N . SER A 1 194 ? -28.792 -3.605 -7.919 1.00 23.91 194 SER A N 1
ATOM 1542 C CA . SER A 1 194 ? -29.995 -4.427 -7.975 1.00 23.91 194 SER A CA 1
ATOM 1543 C C . SER A 1 194 ? -30.805 -3.962 -9.186 1.00 23.91 194 SER A C 1
ATOM 1545 O O . SER A 1 194 ? -31.224 -2.813 -9.166 1.00 23.91 194 SER A O 1
ATOM 1547 N N . CYS A 1 195 ? -30.967 -4.862 -10.168 1.00 29.12 195 CYS A N 1
ATOM 1548 C CA . CYS A 1 195 ? -31.839 -4.831 -11.361 1.00 29.12 195 CYS A CA 1
ATOM 1549 C C . CYS A 1 195 ? -31.910 -3.526 -12.168 1.00 29.12 195 CYS A C 1
ATOM 1551 O O . CYS A 1 195 ? -32.604 -2.583 -11.734 1.00 29.12 195 CYS A O 1
#